Protein AF-A0A067CM21-F1 (afdb_monomer_lite)

Structure (mmCIF, N/CA/C/O backbone):
data_AF-A0A067CM21-F1
#
_entry.id   AF-A0A067CM21-F1
#
loop_
_atom_site.group_PDB
_atom_site.id
_atom_site.type_symbol
_atom_site.label_atom_id
_atom_site.label_alt_id
_atom_site.label_comp_id
_atom_site.label_asym_id
_atom_site.label_entity_id
_atom_site.label_seq_id
_atom_site.pdbx_PDB_ins_code
_atom_site.Cartn_x
_atom_site.Cartn_y
_atom_site.Cartn_z
_atom_site.occupancy
_atom_site.B_iso_or_equiv
_atom_site.auth_seq_id
_atom_site.auth_comp_id
_atom_site.auth_asym_id
_atom_site.auth_atom_id
_atom_site.pdbx_PDB_model_num
ATOM 1 N N . MET A 1 1 ? -45.320 8.974 12.489 1.00 58.66 1 MET A N 1
ATOM 2 C CA . MET A 1 1 ? -44.395 8.080 11.756 1.00 58.66 1 MET A CA 1
ATOM 3 C C . MET A 1 1 ? -43.123 7.978 12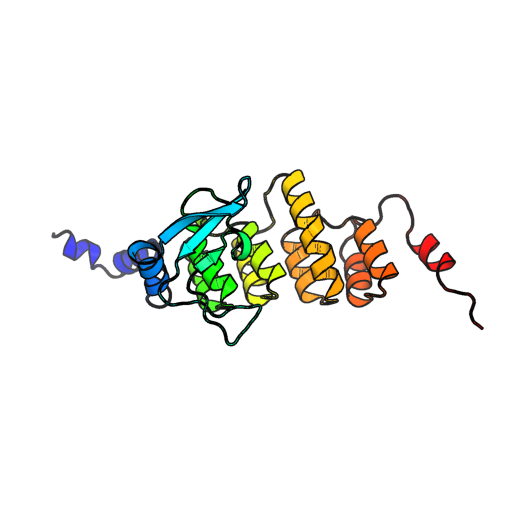.586 1.00 58.66 1 MET A C 1
ATOM 5 O O . MET A 1 1 ? -42.604 9.024 12.949 1.00 58.66 1 MET A O 1
ATOM 9 N N . SER A 1 2 ? -42.698 6.784 13.011 1.00 86.31 2 SER A N 1
ATOM 10 C CA . SER A 1 2 ? -41.538 6.657 13.909 1.00 86.31 2 SER A CA 1
ATOM 11 C C . SER A 1 2 ? -40.223 6.730 13.127 1.00 86.31 2 SER A C 1
ATOM 13 O O . SER A 1 2 ? -40.169 6.331 11.964 1.00 86.31 2 SER A O 1
ATOM 15 N N . ILE A 1 3 ? -39.157 7.207 13.775 1.00 74.25 3 ILE A N 1
ATOM 16 C CA . ILE A 1 3 ? -37.794 7.221 13.213 1.00 74.25 3 ILE A CA 1
ATOM 17 C C . ILE A 1 3 ? -37.385 5.811 12.765 1.00 74.25 3 ILE A C 1
ATOM 19 O O . ILE A 1 3 ? -36.831 5.645 11.682 1.00 74.25 3 ILE A O 1
ATOM 23 N N . ALA A 1 4 ? -37.750 4.788 13.545 1.00 78.56 4 ALA A N 1
ATOM 24 C CA . ALA A 1 4 ? -37.508 3.392 13.200 1.00 78.56 4 ALA A CA 1
ATOM 25 C C . ALA A 1 4 ? -38.141 3.001 11.853 1.00 78.56 4 ALA A C 1
ATOM 27 O O . ALA A 1 4 ? -37.460 2.399 11.036 1.00 78.56 4 ALA A O 1
ATOM 28 N N . ALA A 1 5 ? -39.388 3.413 11.582 1.00 83.25 5 ALA A N 1
ATOM 29 C CA . ALA A 1 5 ? -40.087 3.098 10.332 1.00 83.25 5 ALA A CA 1
ATOM 30 C C . ALA A 1 5 ? -39.467 3.776 9.093 1.00 83.25 5 ALA A C 1
ATOM 32 O O . ALA A 1 5 ? -39.539 3.233 7.991 1.00 83.25 5 ALA A O 1
ATOM 33 N N . VAL A 1 6 ? -38.861 4.958 9.268 1.00 77.44 6 VAL A N 1
ATOM 34 C CA . VAL A 1 6 ? -38.128 5.671 8.206 1.00 77.44 6 VAL A CA 1
ATOM 35 C C . VAL A 1 6 ? -36.790 4.990 7.932 1.00 77.44 6 VAL A C 1
ATOM 37 O O . VAL A 1 6 ? -36.458 4.731 6.779 1.00 77.44 6 VAL A O 1
ATOM 40 N N . LEU A 1 7 ? -36.042 4.657 8.987 1.00 77.38 7 LEU A N 1
ATOM 41 C CA . LEU A 1 7 ? -34.728 4.024 8.865 1.00 77.38 7 LEU A CA 1
ATOM 42 C C . LEU A 1 7 ? -34.802 2.584 8.356 1.00 77.38 7 LEU A C 1
ATOM 44 O O . LEU A 1 7 ? -33.844 2.126 7.751 1.00 77.38 7 LEU A O 1
ATOM 48 N N . SER A 1 8 ? -35.926 1.888 8.542 1.00 83.31 8 SER A N 1
ATOM 49 C CA . SER A 1 8 ? -36.145 0.537 8.013 1.00 83.31 8 SER A CA 1
ATOM 50 C C . SER A 1 8 ? -36.596 0.499 6.548 1.00 83.31 8 SER A C 1
ATOM 52 O O . SER A 1 8 ? -36.835 -0.585 6.018 1.00 83.31 8 SER A O 1
ATOM 54 N N . GLN A 1 9 ? -36.749 1.644 5.870 1.00 89.81 9 GLN A N 1
ATOM 55 C CA . GLN A 1 9 ? -37.098 1.626 4.450 1.00 89.81 9 GLN A CA 1
ATOM 56 C C . GLN A 1 9 ? -35.936 1.052 3.627 1.00 89.81 9 GLN A C 1
ATOM 58 O O . GLN A 1 9 ? -34.828 1.581 3.721 1.00 89.81 9 GLN A O 1
ATOM 63 N N . PRO A 1 10 ? -36.163 0.039 2.768 1.00 85.12 10 PRO A N 1
ATOM 64 C CA . PRO A 1 10 ? -35.090 -0.628 2.027 1.00 85.12 10 PRO A CA 1
ATOM 65 C C . PRO A 1 10 ? -34.132 0.313 1.270 1.00 85.12 10 PRO A C 1
ATOM 67 O O . PRO A 1 10 ? -32.928 0.084 1.337 1.00 85.12 10 PRO A O 1
ATOM 70 N N . PRO A 1 11 ? -34.588 1.405 0.617 1.00 83.19 11 PRO A N 1
ATOM 71 C CA . PRO A 1 11 ? -33.683 2.338 -0.063 1.00 83.19 11 PRO A CA 1
ATOM 72 C C . PRO A 1 11 ? -32.807 3.154 0.897 1.00 83.19 11 PRO A C 1
ATOM 74 O O . PRO A 1 11 ? -31.669 3.485 0.567 1.00 83.19 11 PRO A O 1
ATOM 77 N N . LEU A 1 12 ? -33.331 3.488 2.081 1.00 76.88 12 LEU A N 1
ATOM 78 C CA . LEU A 1 12 ? -32.594 4.214 3.115 1.00 76.88 12 LEU A CA 1
ATOM 79 C C . LEU A 1 12 ? -31.633 3.289 3.850 1.00 76.88 12 LEU A C 1
ATOM 81 O O . LEU A 1 12 ? -30.489 3.680 4.035 1.00 76.88 12 LEU A O 1
ATOM 85 N N . VAL A 1 13 ? -32.045 2.060 4.174 1.00 74.12 13 VAL A N 1
ATOM 86 C CA . VAL A 1 13 ? -31.139 1.017 4.673 1.00 74.12 13 VAL A CA 1
ATOM 87 C C . VAL A 1 13 ? -30.012 0.812 3.670 1.00 74.12 13 VAL A C 1
ATOM 89 O O . VAL A 1 13 ? -28.860 0.939 4.051 1.00 74.12 13 VAL A O 1
ATOM 92 N N . ALA A 1 14 ? -30.314 0.614 2.382 1.00 70.75 14 ALA A N 1
ATOM 93 C CA . ALA A 1 14 ? -29.297 0.464 1.346 1.00 70.75 14 ALA A CA 1
ATOM 94 C C . ALA A 1 14 ? -28.331 1.661 1.327 1.00 70.75 14 ALA A C 1
ATOM 96 O O . ALA A 1 14 ? -27.126 1.462 1.428 1.00 70.75 14 ALA A O 1
ATOM 97 N N . ARG A 1 15 ? -28.840 2.902 1.320 1.00 68.25 15 ARG A N 1
ATOM 98 C CA . ARG A 1 15 ? -27.994 4.108 1.355 1.00 68.25 15 ARG A CA 1
ATOM 99 C C . ARG A 1 15 ? -27.148 4.227 2.620 1.00 68.25 15 ARG A C 1
ATOM 101 O O . ARG A 1 15 ? -25.958 4.489 2.512 1.00 68.25 15 ARG A O 1
ATOM 108 N N . ILE A 1 16 ? -27.735 4.027 3.796 1.00 67.00 16 ILE A N 1
ATOM 109 C CA . ILE A 1 16 ? -27.039 4.091 5.088 1.00 67.00 16 ILE A CA 1
ATOM 110 C C . ILE A 1 16 ? -25.973 3.000 5.150 1.00 67.00 16 ILE A C 1
ATOM 112 O O . ILE A 1 16 ? -24.840 3.270 5.534 1.00 67.00 16 ILE A O 1
ATOM 116 N N . THR A 1 17 ? -26.307 1.795 4.686 1.00 59.72 17 THR A N 1
ATOM 117 C CA . THR A 1 17 ? -25.366 0.676 4.649 1.00 59.72 17 THR A CA 1
ATOM 118 C C . THR A 1 17 ? -24.235 0.876 3.646 1.00 59.72 17 THR A C 1
ATOM 120 O O . THR A 1 17 ? -23.144 0.366 3.856 1.00 59.72 17 THR A O 1
ATOM 123 N N . THR A 1 18 ? -24.448 1.665 2.590 1.00 57.47 18 THR A N 1
ATOM 124 C CA . THR A 1 18 ? -23.374 2.069 1.672 1.00 57.47 18 THR A CA 1
ATOM 125 C C . THR A 1 18 ? -22.541 3.254 2.165 1.00 57.47 18 THR A C 1
ATOM 127 O O . THR A 1 18 ? -21.468 3.472 1.619 1.00 57.47 18 THR A O 1
ATOM 130 N N . PHE A 1 19 ? -23.016 4.024 3.153 1.00 57.91 19 PHE A N 1
ATOM 131 C CA . PHE A 1 19 ? -22.385 5.281 3.591 1.00 57.91 19 PHE A CA 1
ATOM 132 C C . PHE A 1 19 ? -21.723 5.233 4.970 1.00 57.91 19 PHE A C 1
ATOM 134 O O . PHE A 1 19 ? -21.081 6.208 5.351 1.00 57.91 19 PHE A O 1
ATOM 141 N N . GLN A 1 20 ? -21.894 4.160 5.741 1.00 61.03 20 GLN A N 1
ATOM 142 C CA . GLN A 1 20 ? -21.260 4.039 7.053 1.00 61.03 20 GLN A CA 1
ATOM 143 C C . GLN A 1 20 ? -19.995 3.175 6.971 1.00 61.03 20 GLN A C 1
ATOM 145 O O . GLN A 1 20 ? -19.964 2.134 6.308 1.00 61.03 20 GLN A O 1
ATOM 150 N N . ASP A 1 21 ? -18.952 3.613 7.673 1.00 54.22 21 ASP A N 1
ATOM 151 C CA . ASP A 1 21 ? -17.708 2.864 7.825 1.00 54.22 21 ASP A CA 1
ATOM 152 C C . ASP A 1 21 ? -17.994 1.480 8.437 1.00 54.22 21 ASP A C 1
ATOM 154 O O . ASP A 1 21 ? -18.695 1.358 9.444 1.00 54.22 21 ASP A O 1
ATOM 158 N N . GLY A 1 22 ? -17.467 0.416 7.823 1.00 54.75 22 GLY A N 1
ATOM 159 C CA . GLY A 1 22 ? -17.545 -0.938 8.380 1.00 54.75 22 GLY A CA 1
ATOM 160 C C . GLY A 1 22 ? -18.927 -1.605 8.360 1.00 54.75 22 GLY A C 1
ATOM 161 O O . GLY A 1 22 ? -19.148 -2.529 9.134 1.00 54.75 22 GLY A O 1
ATOM 162 N N . VAL A 1 23 ? -19.868 -1.192 7.505 1.00 60.44 23 VAL A N 1
ATOM 163 C CA . VAL A 1 23 ? -21.201 -1.837 7.467 1.00 60.44 23 VAL A CA 1
ATOM 164 C C . VAL A 1 23 ? -21.191 -3.225 6.848 1.00 60.44 23 VAL A C 1
ATOM 166 O O . VAL A 1 23 ? -22.030 -4.070 7.166 1.00 60.44 23 VAL A O 1
ATOM 169 N N . PHE A 1 24 ? -20.271 -3.485 5.933 1.00 72.06 24 PHE A N 1
ATOM 170 C CA . PHE A 1 24 ? -20.283 -4.769 5.270 1.00 72.06 24 PHE A CA 1
ATOM 171 C C . PHE A 1 24 ? -19.744 -5.836 6.206 1.00 72.06 24 PHE A C 1
ATOM 173 O O . PHE A 1 24 ? -18.654 -5.698 6.758 1.00 72.06 24 PHE A O 1
ATOM 180 N N . ALA A 1 25 ? -20.556 -6.873 6.407 1.00 76.06 25 ALA A N 1
ATOM 181 C CA . ALA A 1 25 ? -20.329 -7.895 7.421 1.00 76.06 25 ALA A CA 1
ATOM 182 C C . ALA A 1 25 ? -18.949 -8.567 7.302 1.00 76.06 25 ALA A C 1
ATOM 184 O O . ALA A 1 25 ? -18.393 -8.998 8.307 1.00 76.06 25 ALA A O 1
ATOM 185 N N . ASP A 1 26 ? -18.388 -8.613 6.090 1.00 81.69 26 ASP A N 1
ATOM 186 C CA . ASP A 1 26 ? -17.066 -9.157 5.780 1.00 81.69 26 ASP A CA 1
ATOM 187 C C . ASP A 1 26 ? -15.909 -8.314 6.339 1.00 81.69 26 ASP A C 1
ATOM 189 O O . ASP A 1 26 ? -14.898 -8.871 6.760 1.00 81.69 26 ASP A O 1
ATOM 193 N N . VAL A 1 27 ? -16.053 -6.986 6.406 1.00 90.62 27 VAL A N 1
ATOM 194 C CA . VAL A 1 27 ? -15.008 -6.078 6.921 1.00 90.62 27 VAL A CA 1
ATOM 195 C C . VAL A 1 27 ? -15.352 -5.461 8.276 1.00 90.62 27 VAL A C 1
ATOM 197 O O . VAL A 1 27 ? -14.461 -4.956 8.956 1.00 90.62 27 VAL A O 1
ATOM 200 N N . GLN A 1 28 ? -16.616 -5.527 8.705 1.00 89.81 28 GLN A N 1
ATOM 201 C CA . GLN A 1 28 ? -17.115 -4.955 9.959 1.00 89.81 28 GLN A CA 1
ATOM 202 C C . GLN A 1 28 ? -16.293 -5.391 11.175 1.00 89.81 28 GLN A C 1
ATOM 204 O O . GLN A 1 28 ? -15.962 -4.573 12.035 1.00 89.81 28 GLN A O 1
ATOM 209 N N . SER A 1 29 ? -15.931 -6.674 11.234 1.00 91.31 29 SER A N 1
ATOM 210 C CA . SER A 1 29 ? -15.133 -7.241 12.323 1.00 91.31 29 SER A CA 1
ATOM 211 C C . SER A 1 29 ? -13.791 -6.524 12.495 1.00 91.31 29 SER A C 1
ATOM 213 O O . SER A 1 29 ? -13.396 -6.263 13.627 1.00 91.31 29 SER A O 1
ATOM 215 N N . ARG A 1 30 ? -13.137 -6.118 11.397 1.00 93.69 30 ARG A N 1
ATOM 216 C CA . ARG A 1 30 ? -11.851 -5.400 11.410 1.00 93.69 30 ARG A CA 1
ATOM 217 C C . ARG A 1 30 ? -11.990 -3.983 11.973 1.00 93.69 30 ARG A C 1
ATOM 219 O O . ARG A 1 30 ? -11.126 -3.534 12.723 1.00 93.69 30 ARG A O 1
ATOM 226 N N . PHE A 1 31 ? -13.085 -3.288 11.659 1.00 93.69 31 PHE A N 1
ATOM 227 C CA . PHE A 1 31 ? -13.373 -1.967 12.234 1.00 93.69 31 PHE A CA 1
ATOM 228 C C . PHE A 1 31 ? -13.668 -2.066 13.731 1.00 93.69 31 PHE A C 1
ATOM 230 O O . PHE A 1 31 ? -13.102 -1.308 14.519 1.00 93.69 31 PHE A O 1
ATOM 237 N N . ILE A 1 32 ? -14.512 -3.021 14.135 1.00 92.94 32 ILE A N 1
ATOM 238 C CA . ILE A 1 32 ? -14.818 -3.267 15.550 1.00 92.94 32 ILE A CA 1
ATOM 239 C C . ILE A 1 32 ? -13.539 -3.606 16.312 1.00 92.94 32 ILE A C 1
ATOM 241 O O . ILE A 1 32 ? -13.264 -3.001 17.345 1.00 92.94 32 ILE A O 1
ATOM 245 N N . GLU A 1 33 ? -12.731 -4.529 15.792 1.00 94.56 33 GLU A N 1
ATOM 246 C CA . GLU A 1 33 ? -11.459 -4.906 16.400 1.00 94.56 33 GLU A CA 1
ATOM 247 C C . GLU A 1 33 ? -10.536 -3.699 16.541 1.00 94.56 33 GLU A C 1
ATOM 249 O O . GLU A 1 33 ? -9.980 -3.478 17.617 1.00 94.56 33 GLU A O 1
ATOM 254 N N . PHE A 1 34 ? -10.403 -2.877 15.496 1.00 95.56 34 PHE A N 1
ATOM 255 C CA . PHE A 1 34 ? -9.630 -1.654 15.606 1.00 95.56 34 PHE A CA 1
ATOM 256 C C . PHE A 1 34 ? -10.160 -0.806 16.758 1.00 95.56 34 PHE A C 1
ATOM 258 O O . PHE A 1 34 ? -9.430 -0.555 17.714 1.00 95.56 34 PHE A O 1
ATOM 265 N N . HIS A 1 35 ? -11.427 -0.394 16.723 1.00 94.69 35 HIS A N 1
ATOM 266 C CA . HIS A 1 35 ? -12.000 0.523 17.710 1.00 94.69 35 HIS A CA 1
ATOM 267 C C . HIS A 1 35 ? -11.970 -0.008 19.148 1.00 94.69 35 HIS A C 1
ATOM 269 O O . HIS A 1 35 ? -11.664 0.765 20.059 1.00 94.69 35 HIS A O 1
ATOM 275 N N . CYS A 1 36 ? -12.230 -1.297 19.353 1.00 96.44 36 CYS A N 1
ATOM 276 C CA . CYS A 1 36 ? -12.398 -1.893 20.676 1.00 96.44 36 CYS A CA 1
ATOM 277 C C . CYS A 1 36 ? -11.133 -2.551 21.239 1.00 96.44 36 CYS A C 1
ATOM 279 O O . CYS A 1 36 ? -10.997 -2.651 22.459 1.00 96.44 36 CYS A O 1
ATOM 281 N N . SER A 1 37 ? -10.228 -3.029 20.386 1.00 96.38 37 SER A N 1
ATOM 282 C CA . SER A 1 37 ? -9.168 -3.961 20.789 1.00 96.38 37 SER A CA 1
ATOM 283 C C . SER A 1 37 ? -7.769 -3.471 20.429 1.00 96.38 37 SER A C 1
ATOM 285 O O . SER A 1 37 ? -6.855 -3.647 21.234 1.00 96.38 37 SER A O 1
ATOM 287 N N . VAL A 1 38 ? -7.592 -2.817 19.278 1.00 97.44 38 VAL A N 1
ATOM 288 C CA . VAL A 1 38 ? -6.277 -2.304 18.870 1.00 97.44 38 VAL A CA 1
ATOM 289 C C . VAL A 1 38 ? -5.887 -1.098 19.719 1.00 97.44 38 VAL A C 1
ATOM 291 O O . VAL A 1 38 ? -6.595 -0.086 19.782 1.00 97.44 38 VAL A O 1
ATOM 294 N N . ARG A 1 39 ? -4.719 -1.192 20.355 1.00 98.00 39 ARG A N 1
ATOM 295 C CA . ARG A 1 39 ? -4.119 -0.103 21.136 1.00 98.00 39 ARG A CA 1
ATOM 296 C C . ARG A 1 39 ? -2.898 0.430 20.416 1.00 98.00 39 ARG A C 1
ATOM 298 O O . ARG A 1 39 ? -2.206 -0.317 19.740 1.00 98.00 39 ARG A O 1
ATOM 305 N N . PHE A 1 40 ? -2.636 1.717 20.583 1.00 98.25 40 PHE A N 1
ATOM 306 C CA . PHE A 1 40 ? -1.432 2.360 20.079 1.00 98.25 40 PHE A CA 1
ATOM 307 C C . PHE A 1 40 ? -0.623 2.885 21.257 1.00 98.25 40 PHE A C 1
ATOM 309 O O . PHE A 1 40 ? -1.182 3.522 22.154 1.00 98.25 40 PHE A O 1
ATOM 316 N N . ALA A 1 41 ? 0.680 2.639 21.239 1.00 97.62 41 ALA A N 1
ATOM 317 C CA . ALA A 1 41 ? 1.610 3.185 22.210 1.00 97.62 41 ALA A CA 1
ATOM 318 C C . ALA A 1 41 ? 2.918 3.581 21.526 1.00 97.62 41 ALA A C 1
ATOM 320 O O . ALA A 1 41 ? 3.424 2.858 20.670 1.00 97.62 41 ALA A O 1
ATOM 321 N N . MET A 1 42 ? 3.500 4.697 21.956 1.00 97.56 42 MET A N 1
ATOM 322 C CA . MET A 1 42 ? 4.893 5.004 21.641 1.00 97.56 42 MET A CA 1
ATOM 323 C C . MET A 1 42 ? 5.791 4.150 22.539 1.00 97.56 42 MET A C 1
ATOM 325 O O . MET A 1 42 ? 5.644 4.172 23.763 1.00 97.56 42 MET A O 1
ATOM 329 N N . ARG A 1 43 ? 6.708 3.387 21.943 1.00 96.31 43 ARG A N 1
ATOM 330 C CA . ARG A 1 43 ? 7.692 2.561 22.649 1.00 96.31 43 ARG A CA 1
ATOM 331 C C . ARG A 1 43 ? 9.099 3.060 22.347 1.00 96.31 43 ARG A C 1
ATOM 333 O O . ARG A 1 43 ? 9.443 3.299 21.191 1.00 96.31 43 ARG A O 1
ATOM 340 N N . TRP A 1 44 ? 9.903 3.201 23.394 1.00 94.19 44 TRP A N 1
ATOM 341 C CA . TRP A 1 44 ? 11.322 3.518 23.274 1.00 94.19 44 TRP A CA 1
ATOM 342 C C . TRP A 1 44 ? 12.074 2.282 22.780 1.00 94.19 44 TRP A C 1
ATOM 344 O O . TRP A 1 44 ? 11.956 1.214 23.381 1.00 94.19 44 TRP A O 1
ATOM 354 N N . VAL A 1 45 ? 12.817 2.428 21.684 1.00 91.88 45 VAL A N 1
ATOM 355 C CA . VAL A 1 45 ? 13.717 1.384 21.160 1.00 91.88 45 VAL A CA 1
ATOM 356 C C . VAL A 1 45 ? 15.146 1.655 21.628 1.00 91.88 45 VAL A C 1
ATOM 358 O O . VAL A 1 45 ? 15.861 0.734 22.011 1.00 91.88 45 VAL A O 1
ATOM 361 N N . ASP A 1 46 ? 15.527 2.931 21.670 1.00 92.12 46 ASP A N 1
ATOM 362 C CA . ASP A 1 46 ? 16.774 3.432 22.242 1.00 92.12 46 ASP A CA 1
ATOM 363 C C . ASP A 1 46 ? 16.521 4.801 22.917 1.00 92.12 46 ASP A C 1
ATOM 365 O O . ASP A 1 46 ? 15.425 5.345 22.775 1.00 92.12 46 ASP A O 1
ATOM 369 N N . PRO A 1 47 ? 17.478 5.378 23.672 1.00 93.12 47 PRO A N 1
ATOM 370 C CA . PRO A 1 47 ? 17.273 6.637 24.399 1.00 93.12 47 PRO A CA 1
ATOM 371 C C . PRO A 1 47 ? 16.880 7.853 23.542 1.00 93.12 47 PRO A C 1
ATOM 373 O O . PRO A 1 47 ? 16.390 8.842 24.085 1.00 93.12 47 PRO A O 1
ATOM 376 N N . CYS A 1 48 ? 17.101 7.803 22.230 1.00 92.44 48 CYS A N 1
ATOM 377 C CA . CYS A 1 48 ? 16.852 8.889 21.286 1.00 92.44 48 CYS A CA 1
ATOM 378 C C . CYS A 1 48 ? 15.775 8.538 20.244 1.00 92.44 48 CYS A C 1
ATOM 380 O O . CYS A 1 48 ? 15.418 9.396 19.435 1.00 92.44 48 CYS A O 1
ATOM 382 N N . TRP A 1 49 ? 15.249 7.309 20.257 1.00 91.44 49 TRP A N 1
ATOM 383 C CA . TRP A 1 49 ? 14.338 6.801 19.239 1.00 91.44 49 TRP A CA 1
ATOM 384 C C . TRP A 1 49 ? 13.081 6.171 19.842 1.00 91.44 49 TRP A C 1
ATOM 386 O O . TRP A 1 49 ? 13.114 5.147 20.537 1.00 91.44 49 TRP A O 1
ATOM 396 N N . CYS A 1 50 ? 11.942 6.778 19.511 1.00 93.31 50 CYS A N 1
ATOM 397 C CA . CYS A 1 50 ? 10.613 6.256 19.793 1.00 93.31 50 CYS A CA 1
ATOM 398 C C . CYS A 1 50 ? 9.955 5.746 18.512 1.00 93.31 50 CYS A C 1
ATOM 400 O O . CYS A 1 50 ? 9.983 6.403 17.475 1.00 93.31 50 CYS A O 1
ATOM 402 N N . LEU A 1 51 ? 9.267 4.619 18.632 1.00 95.25 51 LEU A N 1
ATOM 403 C CA . LEU A 1 51 ? 8.501 3.978 17.573 1.00 95.25 51 LEU A CA 1
ATOM 404 C C . LEU A 1 51 ? 7.038 3.864 18.018 1.00 95.25 51 LEU A C 1
ATOM 406 O O . LEU A 1 51 ? 6.759 3.412 19.128 1.00 95.25 51 LEU A O 1
ATOM 410 N N . GLY A 1 52 ? 6.099 4.232 17.148 1.00 97.12 52 GLY A N 1
ATOM 411 C CA . GLY A 1 52 ? 4.687 3.909 17.347 1.00 97.12 52 GLY A CA 1
ATOM 412 C C . GLY A 1 52 ? 4.448 2.414 17.142 1.00 97.12 52 GLY A C 1
ATOM 413 O O . GLY A 1 52 ? 4.862 1.863 16.127 1.00 97.12 52 GLY A O 1
ATOM 414 N N . VAL A 1 53 ? 3.794 1.747 18.090 1.00 97.88 53 VAL A N 1
ATOM 415 C CA . VAL A 1 53 ? 3.481 0.313 18.026 1.00 97.88 53 VAL A CA 1
ATOM 416 C C . VAL A 1 53 ? 1.991 0.099 18.242 1.00 97.88 53 VAL A C 1
ATOM 418 O O . VAL A 1 53 ? 1.399 0.669 19.162 1.00 97.88 53 VAL A O 1
ATOM 421 N N . TYR A 1 54 ? 1.403 -0.746 17.402 1.00 98.19 54 TYR A N 1
ATOM 422 C CA . TYR A 1 54 ? 0.023 -1.191 17.507 1.00 98.19 54 TYR A CA 1
ATOM 423 C C . TYR A 1 54 ? -0.031 -2.568 18.159 1.00 98.19 54 TYR A C 1
ATOM 425 O O . TYR A 1 54 ? 0.545 -3.516 17.634 1.00 98.19 54 TYR A O 1
ATOM 433 N N . ASP A 1 55 ? -0.738 -2.698 19.275 1.00 97.81 55 ASP A N 1
ATOM 434 C CA . ASP A 1 55 ? -1.059 -4.000 19.857 1.00 97.81 55 ASP A CA 1
ATOM 435 C C . ASP A 1 55 ? -2.258 -4.589 19.114 1.00 97.81 55 ASP A C 1
ATOM 437 O O . ASP A 1 55 ? -3.301 -3.937 19.010 1.00 97.81 55 ASP A O 1
ATOM 441 N N . VAL A 1 56 ? -2.108 -5.811 18.599 1.00 96.50 56 VAL A N 1
ATOM 442 C CA . VAL A 1 56 ? -3.095 -6.481 17.742 1.00 96.50 56 VAL A CA 1
ATOM 443 C C . VAL A 1 56 ? -3.553 -7.775 18.415 1.00 96.50 56 VAL A C 1
ATOM 445 O O . VAL A 1 56 ? -2.910 -8.814 18.255 1.00 96.50 56 VAL A O 1
ATOM 448 N N . PRO A 1 57 ? -4.653 -7.748 19.192 1.00 92.56 57 PRO A N 1
ATOM 449 C CA . PRO A 1 57 ? -5.023 -8.866 20.058 1.00 92.56 57 PRO A CA 1
ATOM 450 C C . PRO A 1 57 ? -5.424 -10.148 19.340 1.00 92.56 57 PRO A C 1
ATOM 452 O O . PRO A 1 57 ? -5.406 -11.193 19.977 1.00 92.56 57 PRO A O 1
ATOM 455 N N . ARG A 1 58 ? -5.791 -10.101 18.052 1.00 94.06 58 ARG A N 1
ATOM 456 C CA . ARG A 1 58 ? -6.030 -11.329 17.274 1.00 94.06 58 ARG A CA 1
ATOM 457 C C . ARG A 1 58 ? -4.741 -12.011 16.812 1.00 94.06 58 ARG A C 1
ATOM 459 O O . ARG A 1 58 ? -4.780 -13.180 16.442 1.00 94.06 58 ARG A O 1
ATOM 466 N N . GLY A 1 59 ? -3.625 -11.283 16.843 1.00 95.69 59 GLY A N 1
ATOM 467 C CA . GLY A 1 59 ? -2.361 -11.697 16.259 1.00 95.69 59 GLY A CA 1
ATOM 468 C C . GLY A 1 59 ? -2.367 -11.607 14.730 1.00 95.69 59 GLY A C 1
ATOM 469 O O . GLY A 1 59 ? -3.363 -11.892 14.070 1.00 95.69 59 GLY A O 1
ATOM 470 N N . VAL A 1 60 ? -1.239 -11.220 14.145 1.00 96.00 60 VAL A N 1
ATOM 471 C CA . VAL A 1 60 ? -1.053 -11.156 12.688 1.00 96.00 60 VAL A CA 1
ATOM 472 C C . VAL A 1 60 ? 0.116 -12.052 12.311 1.00 96.00 60 VAL A C 1
ATOM 474 O O . VAL A 1 60 ? 1.118 -12.086 13.019 1.00 96.00 60 VAL A O 1
ATOM 477 N N . ARG A 1 61 ? 0.015 -12.811 11.217 1.00 96.50 61 ARG A N 1
ATOM 478 C CA . ARG A 1 61 ? 1.139 -13.651 10.772 1.00 96.50 61 ARG A CA 1
ATOM 479 C C . ARG A 1 61 ? 2.297 -12.773 10.316 1.00 96.50 61 ARG A C 1
ATOM 481 O O . ARG A 1 61 ? 2.089 -11.872 9.508 1.00 96.50 61 ARG A O 1
ATOM 488 N N . SER A 1 62 ? 3.503 -13.054 10.795 1.00 95.75 62 SER A N 1
ATOM 489 C CA . SER A 1 62 ? 4.692 -12.327 10.351 1.00 95.75 62 SER A CA 1
ATOM 490 C C . SER A 1 62 ? 4.990 -12.621 8.882 1.00 95.75 62 SER A C 1
ATOM 492 O O . SER A 1 62 ? 5.043 -13.777 8.462 1.00 95.75 62 SER A O 1
ATOM 494 N N . ARG A 1 63 ? 5.244 -11.570 8.097 1.00 92.56 63 ARG A N 1
ATOM 495 C CA . ARG A 1 63 ? 5.719 -11.702 6.708 1.00 92.56 63 ARG A CA 1
ATOM 496 C C . ARG A 1 63 ? 7.160 -12.206 6.621 1.00 92.56 63 ARG A C 1
ATOM 498 O O . ARG A 1 63 ? 7.514 -12.861 5.647 1.00 92.56 63 ARG A O 1
ATOM 505 N N . LEU A 1 64 ? 7.982 -11.911 7.630 1.00 92.62 64 LEU A N 1
ATOM 506 C CA . LEU A 1 64 ? 9.390 -12.321 7.681 1.00 92.62 64 LEU A CA 1
ATOM 507 C C . LEU A 1 64 ? 9.560 -13.742 8.229 1.00 92.62 64 LEU A C 1
ATOM 509 O O . LEU A 1 64 ? 10.497 -14.441 7.853 1.00 92.62 64 LEU A O 1
ATOM 513 N N . ALA A 1 65 ? 8.646 -14.171 9.100 1.00 94.81 65 ALA A N 1
ATOM 514 C CA . ALA A 1 65 ? 8.642 -15.490 9.717 1.00 94.81 65 ALA A CA 1
ATOM 515 C C . ALA A 1 65 ? 7.214 -16.066 9.682 1.00 94.81 65 ALA A C 1
ATOM 517 O O . ALA A 1 65 ? 6.475 -15.919 10.650 1.00 94.81 65 ALA A O 1
ATOM 518 N N . PRO A 1 66 ? 6.792 -16.729 8.587 1.00 92.50 66 PRO A N 1
ATOM 519 C CA . PRO A 1 66 ? 5.389 -17.116 8.362 1.00 92.50 66 PRO A CA 1
ATOM 520 C C . PRO A 1 66 ? 4.747 -18.013 9.432 1.00 92.50 66 PRO A C 1
ATOM 522 O O . PRO A 1 66 ? 3.524 -18.161 9.462 1.00 92.50 66 PRO A O 1
ATOM 525 N N . HIS A 1 67 ? 5.561 -18.634 10.288 1.00 94.25 67 HIS A N 1
ATOM 526 C CA . HIS A 1 67 ? 5.114 -19.468 11.404 1.00 94.25 67 HIS A CA 1
ATOM 527 C C . HIS A 1 67 ? 4.884 -18.681 12.702 1.00 94.25 67 HIS A C 1
ATOM 529 O O . HIS A 1 67 ? 4.257 -19.209 13.621 1.00 94.25 67 HIS A O 1
ATOM 535 N N . ASP A 1 68 ? 5.334 -17.429 12.762 1.00 96.38 68 ASP A N 1
ATOM 536 C CA . ASP A 1 68 ? 5.222 -16.580 13.938 1.00 96.38 68 ASP A CA 1
ATOM 537 C C . ASP A 1 68 ? 3.947 -15.736 13.895 1.00 96.38 68 ASP A C 1
ATOM 539 O O . ASP A 1 68 ? 3.533 -15.205 12.857 1.00 96.38 68 ASP A O 1
ATOM 543 N N . VAL A 1 69 ? 3.342 -15.578 15.071 1.00 97.31 69 VAL A N 1
ATOM 544 C CA . VAL A 1 69 ? 2.200 -14.694 15.297 1.00 97.31 69 VAL A CA 1
ATOM 545 C C . VAL A 1 69 ? 2.685 -13.446 16.024 1.00 97.31 69 VAL A C 1
ATOM 547 O O . VAL A 1 69 ? 3.192 -13.513 17.143 1.00 97.31 69 VAL A O 1
ATOM 550 N N . LEU A 1 70 ? 2.514 -12.297 15.379 1.00 97.06 70 LEU A N 1
ATOM 551 C CA . LEU A 1 70 ? 2.832 -10.980 15.904 1.00 97.06 70 LEU A CA 1
ATOM 552 C C . LEU A 1 70 ? 1.637 -10.439 16.682 1.00 97.06 70 LEU A C 1
ATOM 554 O O . LEU A 1 70 ? 0.578 -10.180 16.115 1.00 97.06 70 LEU A O 1
ATOM 558 N N . TRP A 1 71 ? 1.824 -10.220 17.980 1.00 97.50 71 TRP A N 1
ATOM 559 C CA . TRP A 1 71 ? 0.836 -9.556 18.843 1.00 97.50 71 TRP A CA 1
ATOM 560 C C . TRP A 1 71 ? 1.007 -8.037 18.876 1.00 97.50 71 TRP A C 1
ATOM 562 O O . TRP A 1 71 ? 0.179 -7.323 19.439 1.00 97.50 71 TRP A O 1
ATOM 572 N N . SER A 1 72 ? 2.083 -7.540 18.269 1.00 97.19 72 SER A N 1
ATOM 573 C CA . SER A 1 72 ? 2.369 -6.121 18.128 1.00 97.19 72 SER A CA 1
ATOM 574 C C . SER A 1 72 ? 2.992 -5.838 16.768 1.00 97.19 72 SER A C 1
ATOM 576 O O . SER A 1 72 ? 3.916 -6.548 16.370 1.00 97.19 72 SER A O 1
ATOM 578 N N . LEU A 1 73 ? 2.525 -4.789 16.097 1.00 97.12 73 LEU A N 1
ATOM 579 C CA . LEU A 1 73 ? 3.038 -4.327 14.811 1.00 97.12 73 LEU A CA 1
ATOM 580 C C . LEU A 1 73 ? 3.642 -2.922 14.956 1.00 97.12 73 LEU A C 1
ATOM 582 O O . LEU A 1 73 ? 2.927 -1.986 15.331 1.00 97.12 73 LEU A O 1
ATOM 586 N N . PRO A 1 74 ? 4.942 -2.748 14.666 1.00 96.88 74 PRO A N 1
ATOM 587 C CA . PRO A 1 74 ? 5.539 -1.435 14.461 1.00 96.88 74 PRO A CA 1
ATOM 588 C C . PRO A 1 74 ? 4.766 -0.638 13.406 1.00 96.88 74 PRO A C 1
ATOM 590 O O . PRO A 1 74 ? 4.406 -1.168 12.358 1.00 96.88 74 PRO A O 1
ATOM 593 N N . GLY A 1 75 ? 4.547 0.655 13.647 1.00 96.75 75 GLY A N 1
ATOM 594 C CA . GLY A 1 75 ? 3.943 1.557 12.666 1.00 96.75 75 GLY A CA 1
ATOM 595 C C . GLY A 1 75 ? 4.730 1.589 11.354 1.00 96.75 75 GLY A C 1
ATOM 596 O O . GLY A 1 75 ? 4.126 1.641 10.289 1.00 96.75 75 GLY A O 1
ATOM 597 N N . SER A 1 76 ? 6.059 1.451 11.416 1.00 94.88 76 SER A N 1
ATOM 598 C CA . SER A 1 76 ? 6.928 1.320 10.240 1.00 94.88 76 SER A CA 1
ATOM 599 C C . SER A 1 76 ? 6.567 0.126 9.357 1.00 94.88 76 SER A C 1
ATOM 601 O O . SER A 1 76 ? 6.507 0.280 8.142 1.00 94.88 76 SER A O 1
ATOM 603 N N . ASP A 1 77 ? 6.258 -1.029 9.951 1.00 95.12 77 ASP A N 1
ATOM 604 C CA . ASP A 1 77 ? 5.961 -2.273 9.222 1.00 95.12 77 ASP A CA 1
ATOM 605 C C . ASP A 1 77 ? 4.634 -2.185 8.464 1.00 95.12 77 ASP A C 1
ATOM 607 O O . ASP A 1 77 ? 4.403 -2.911 7.498 1.00 95.12 77 ASP A O 1
ATOM 611 N N . VAL A 1 78 ? 3.762 -1.278 8.904 1.00 96.38 78 VAL A N 1
ATOM 612 C CA . VAL A 1 78 ? 2.490 -0.967 8.257 1.00 96.38 78 VAL A CA 1
ATOM 613 C C . VAL A 1 78 ? 2.487 0.415 7.608 1.00 96.38 78 VAL A C 1
ATOM 615 O O . VAL A 1 78 ? 1.421 0.904 7.275 1.00 96.38 78 VAL A O 1
ATOM 618 N N . HIS A 1 79 ? 3.638 1.064 7.403 1.00 95.25 79 HIS A N 1
ATOM 619 C CA . HIS A 1 79 ? 3.764 2.369 6.728 1.00 95.25 79 HIS A CA 1
ATOM 620 C C . HIS A 1 79 ? 2.932 3.505 7.361 1.00 95.25 79 HIS A C 1
ATOM 622 O O . HIS A 1 79 ? 2.433 4.403 6.679 1.00 95.25 79 HIS A O 1
ATOM 628 N N . LEU A 1 80 ? 2.788 3.481 8.685 1.00 95.69 80 LEU A N 1
ATOM 629 C CA . LEU A 1 80 ? 2.095 4.488 9.485 1.00 95.69 80 LEU A CA 1
ATOM 630 C C . LEU A 1 80 ? 3.073 5.129 10.473 1.00 95.69 80 LEU A C 1
ATOM 632 O O . LEU A 1 80 ? 3.319 4.615 11.561 1.00 95.69 80 LEU A O 1
ATOM 636 N N . PHE A 1 81 ? 3.603 6.292 10.092 1.00 92.56 81 PHE A N 1
ATOM 637 C CA . PHE A 1 81 ? 4.623 7.038 10.845 1.00 92.56 81 PHE A CA 1
ATOM 638 C C . PHE A 1 81 ? 4.043 8.093 11.807 1.00 92.56 81 PHE A C 1
ATOM 640 O O . PHE A 1 81 ? 4.735 9.025 12.211 1.00 92.56 81 PHE A O 1
ATOM 647 N N . SER A 1 82 ? 2.761 7.979 12.160 1.00 92.75 82 SER A N 1
ATOM 648 C CA . SER A 1 82 ? 2.102 8.903 13.088 1.00 92.75 82 SER A CA 1
ATOM 649 C C . SER A 1 82 ? 2.575 8.693 14.532 1.00 92.75 82 SER A C 1
ATOM 651 O O . SER A 1 82 ? 2.850 7.571 14.956 1.00 92.75 82 SER A O 1
ATOM 653 N N . ASN A 1 83 ? 2.612 9.775 15.313 1.00 94.00 83 ASN A N 1
ATOM 654 C CA . ASN A 1 83 ? 2.832 9.742 16.765 1.00 94.00 83 ASN A CA 1
ATOM 655 C C . ASN A 1 83 ? 1.542 9.464 17.560 1.00 94.00 83 ASN A C 1
ATOM 657 O O . ASN A 1 83 ? 1.542 9.500 18.791 1.00 94.00 83 ASN A O 1
ATOM 661 N N . ALA A 1 84 ? 0.441 9.217 16.855 1.00 97.06 84 ALA A N 1
ATOM 662 C CA . ALA A 1 84 ? -0.860 8.909 17.408 1.00 97.06 84 ALA A CA 1
ATOM 663 C C . ALA A 1 84 ? -1.475 7.716 16.677 1.00 97.06 84 ALA A C 1
ATOM 665 O O . ALA A 1 84 ? -1.051 7.317 15.591 1.00 97.06 84 ALA A O 1
ATOM 666 N N . ARG A 1 85 ? -2.530 7.173 17.279 1.00 97.06 85 ARG A N 1
ATOM 667 C CA . ARG A 1 85 ? -3.322 6.097 16.696 1.00 97.06 85 ARG A CA 1
ATOM 668 C C . ARG A 1 85 ? -3.924 6.544 15.360 1.00 97.06 85 ARG A C 1
ATOM 670 O O . ARG A 1 85 ? -4.773 7.432 15.339 1.00 97.06 85 ARG A O 1
ATOM 677 N N . ASP A 1 86 ? -3.517 5.904 14.270 1.00 97.69 86 ASP A N 1
ATOM 678 C CA . ASP A 1 86 ? -3.945 6.263 12.919 1.00 97.69 86 ASP A CA 1
ATOM 679 C C . ASP A 1 86 ? -5.128 5.388 12.458 1.00 97.69 86 ASP A C 1
ATOM 681 O O . ASP A 1 86 ? -5.018 4.157 12.490 1.00 97.69 86 ASP A O 1
ATOM 685 N N . PRO A 1 87 ? -6.267 5.966 12.027 1.00 96.75 87 PRO A N 1
ATOM 686 C CA . PRO A 1 87 ? -7.405 5.192 11.526 1.00 96.75 87 PRO A CA 1
ATOM 687 C C . PRO A 1 87 ? -7.082 4.381 10.262 1.00 96.75 87 PRO A C 1
ATOM 689 O O . PRO A 1 87 ? -7.709 3.347 10.025 1.00 96.75 87 PRO A O 1
ATOM 692 N N . ARG A 1 88 ? -6.064 4.775 9.481 1.00 97.56 88 ARG A N 1
ATOM 693 C CA . ARG A 1 88 ? -5.615 4.040 8.285 1.00 97.56 88 ARG A CA 1
ATOM 694 C C . ARG A 1 88 ? -5.058 2.655 8.608 1.00 97.56 88 ARG A C 1
ATOM 696 O O . ARG A 1 88 ? -4.974 1.816 7.713 1.00 97.56 88 ARG A O 1
ATOM 703 N N . PHE A 1 89 ? -4.753 2.375 9.878 1.00 97.56 89 PHE A N 1
ATOM 704 C CA . PHE A 1 89 ? -4.314 1.060 10.350 1.00 97.56 89 PHE A CA 1
ATOM 705 C C . PHE A 1 89 ? -5.196 -0.089 9.854 1.00 97.56 89 PHE A C 1
ATOM 707 O O . PHE A 1 89 ? -4.675 -1.133 9.476 1.00 97.56 89 PHE A O 1
ATOM 714 N N . ILE A 1 90 ? -6.515 0.114 9.782 1.00 97.00 90 ILE A N 1
ATOM 715 C CA . ILE A 1 90 ? -7.470 -0.910 9.332 1.00 97.00 90 ILE A CA 1
ATOM 716 C C . ILE A 1 90 ? -7.148 -1.378 7.905 1.00 97.00 90 ILE A C 1
ATOM 718 O O . ILE A 1 90 ? -7.063 -2.581 7.652 1.00 97.00 90 ILE A O 1
ATOM 722 N N . LEU A 1 91 ? -6.936 -0.433 6.981 1.00 97.69 91 LEU A N 1
ATOM 723 C CA . LEU A 1 91 ? -6.588 -0.732 5.592 1.00 97.69 91 LEU A CA 1
ATOM 724 C C . LEU A 1 91 ? -5.172 -1.308 5.494 1.00 97.69 91 LEU A C 1
ATOM 726 O O . LEU A 1 91 ? -4.964 -2.325 4.838 1.00 97.69 91 LEU A O 1
ATOM 730 N N . HIS A 1 92 ? -4.206 -0.692 6.175 1.00 98.31 92 HIS A N 1
ATOM 731 C CA . HIS A 1 92 ? -2.804 -1.097 6.094 1.00 98.31 92 HIS A CA 1
ATOM 732 C C . HIS A 1 92 ? -2.561 -2.508 6.647 1.00 98.31 92 HIS A C 1
ATOM 734 O O . HIS A 1 92 ? -1.761 -3.251 6.087 1.00 98.31 92 HIS A O 1
ATOM 740 N N . VAL A 1 93 ? -3.293 -2.939 7.680 1.00 97.81 93 VAL A N 1
ATOM 741 C CA . VAL A 1 93 ? -3.223 -4.329 8.153 1.00 97.81 93 VAL A CA 1
ATOM 742 C C . VAL A 1 93 ? -3.848 -5.309 7.162 1.00 97.81 93 VAL A C 1
ATOM 744 O O . VAL A 1 93 ? -3.304 -6.393 6.987 1.00 97.81 93 VAL A O 1
ATOM 747 N N . ALA A 1 94 ? -4.941 -4.957 6.478 1.00 97.62 94 ALA A N 1
ATOM 748 C CA . ALA A 1 94 ? -5.493 -5.823 5.430 1.00 97.62 94 ALA A CA 1
ATOM 749 C C . ALA A 1 94 ? -4.487 -6.022 4.277 1.00 97.62 94 ALA A C 1
ATOM 751 O O . ALA A 1 94 ? -4.307 -7.141 3.800 1.00 97.62 94 ALA A O 1
ATOM 752 N N . ILE A 1 95 ? -3.764 -4.957 3.902 1.00 98.44 95 ILE A N 1
ATOM 753 C CA . ILE A 1 95 ? -2.648 -5.018 2.943 1.00 98.44 95 ILE A CA 1
ATOM 754 C C . ILE A 1 95 ? -1.516 -5.893 3.496 1.00 98.44 95 ILE A C 1
ATOM 756 O O . ILE A 1 95 ? -1.049 -6.800 2.810 1.00 98.44 95 ILE A O 1
ATOM 760 N N . TYR A 1 96 ? -1.114 -5.675 4.753 1.00 98.12 96 TYR A N 1
ATOM 761 C CA . TYR A 1 96 ? -0.085 -6.479 5.417 1.00 98.12 96 TYR A CA 1
ATOM 762 C C . TYR A 1 96 ? -0.430 -7.968 5.416 1.00 98.12 96 TYR A C 1
ATOM 764 O O . TYR A 1 96 ? 0.441 -8.802 5.210 1.00 98.12 96 TYR A O 1
ATOM 772 N N . GLU A 1 97 ? -1.696 -8.326 5.599 1.00 96.81 97 GLU A N 1
ATOM 773 C CA . GLU A 1 97 ? -2.163 -9.715 5.599 1.00 96.81 97 GLU A CA 1
ATOM 774 C C . GLU A 1 97 ? -2.312 -10.322 4.201 1.00 96.81 97 GLU A C 1
ATOM 776 O O . GLU A 1 97 ? -2.427 -11.541 4.093 1.00 96.81 97 GLU A O 1
ATOM 781 N N . GLY A 1 98 ? -2.288 -9.502 3.144 1.00 97.56 98 GLY A N 1
ATOM 782 C CA . GLY A 1 98 ? -2.513 -9.958 1.768 1.00 97.56 98 GLY A CA 1
ATOM 783 C C . GLY A 1 98 ? -3.985 -10.263 1.483 1.00 97.56 98 GLY A C 1
ATOM 784 O O . GLY A 1 98 ? -4.307 -10.986 0.543 1.00 97.56 98 GLY A O 1
ATOM 785 N N . ASP A 1 99 ? -4.896 -9.728 2.298 1.00 97.44 99 ASP A N 1
ATOM 786 C CA . ASP A 1 99 ? -6.337 -9.907 2.136 1.00 97.44 99 ASP A CA 1
ATOM 787 C C . ASP A 1 99 ? -6.858 -8.908 1.095 1.00 97.44 99 ASP A C 1
ATOM 789 O O . ASP A 1 99 ? -7.306 -7.801 1.413 1.00 97.44 99 ASP A O 1
ATOM 793 N N . ALA A 1 100 ? -6.724 -9.284 -0.179 1.00 97.31 100 ALA A N 1
ATOM 794 C CA . ALA A 1 100 ? -7.054 -8.419 -1.307 1.00 97.31 100 ALA A CA 1
ATOM 795 C C . ALA A 1 100 ? -8.532 -8.024 -1.353 1.00 97.31 100 ALA A C 1
ATOM 797 O O . ALA A 1 100 ? -8.850 -6.875 -1.690 1.00 97.31 100 ALA A O 1
ATOM 798 N N . ASP A 1 101 ? -9.415 -8.950 -0.978 1.00 95.69 101 ASP A N 1
ATOM 799 C CA . ASP A 1 101 ? -10.846 -8.698 -0.900 1.00 95.69 101 ASP A CA 1
ATOM 800 C C . ASP A 1 101 ? -11.114 -7.645 0.174 1.00 95.69 101 ASP A C 1
ATOM 802 O O . ASP A 1 101 ? -11.639 -6.578 -0.150 1.00 95.69 101 ASP A O 1
ATOM 806 N N . ALA A 1 102 ? -10.662 -7.858 1.416 1.00 95.56 102 ALA A N 1
ATOM 807 C CA . ALA A 1 102 ? -10.878 -6.889 2.487 1.00 95.56 102 ALA A CA 1
ATOM 808 C C . ALA A 1 102 ? -10.240 -5.527 2.181 1.00 95.56 102 ALA A C 1
ATOM 810 O O . ALA A 1 102 ? -10.901 -4.505 2.362 1.00 95.56 102 ALA A O 1
ATOM 811 N N . ALA A 1 103 ? -9.000 -5.480 1.685 1.00 97.44 103 ALA A N 1
ATOM 812 C CA . ALA A 1 103 ? -8.311 -4.225 1.380 1.00 97.44 103 ALA A CA 1
ATOM 813 C C . ALA A 1 103 ? -9.064 -3.401 0.323 1.00 97.44 103 ALA A C 1
ATOM 815 O O . ALA A 1 103 ? -9.350 -2.220 0.534 1.00 97.44 103 ALA A O 1
ATOM 816 N N . THR A 1 104 ? -9.467 -4.036 -0.782 1.00 95.88 104 THR A N 1
ATOM 817 C CA . THR A 1 104 ? -10.241 -3.380 -1.850 1.00 95.88 104 THR A CA 1
ATOM 818 C C . THR A 1 104 ? -11.580 -2.877 -1.324 1.00 95.88 104 THR A C 1
ATOM 820 O O . THR A 1 104 ? -12.038 -1.779 -1.651 1.00 95.88 104 THR A O 1
ATOM 823 N N . ARG A 1 105 ? -12.228 -3.688 -0.493 1.00 93.06 105 ARG A N 1
ATOM 824 C CA . ARG A 1 105 ? -13.552 -3.409 0.044 1.00 93.06 105 ARG A CA 1
ATOM 825 C C . ARG A 1 105 ? -13.509 -2.275 1.065 1.00 93.06 105 ARG A C 1
ATOM 827 O O . ARG A 1 105 ? -14.323 -1.361 0.957 1.00 93.06 105 ARG A O 1
ATOM 834 N N . ILE A 1 106 ? -12.528 -2.268 1.968 1.00 94.88 106 ILE A N 1
ATOM 835 C CA . ILE A 1 106 ? -12.253 -1.164 2.900 1.00 94.88 106 ILE A CA 1
ATOM 836 C C . ILE A 1 106 ? -11.985 0.126 2.118 1.00 94.88 106 ILE A C 1
ATOM 838 O O . ILE A 1 106 ? -12.637 1.131 2.386 1.00 94.88 106 ILE A O 1
ATOM 842 N N . ALA A 1 107 ? -11.102 0.097 1.114 1.00 95.50 107 ALA A N 1
ATOM 843 C CA . ALA A 1 107 ? -10.758 1.281 0.323 1.00 95.50 107 ALA A CA 1
ATOM 844 C C . ALA A 1 107 ? -11.969 1.878 -0.417 1.00 95.50 107 ALA A C 1
ATOM 846 O O . ALA A 1 107 ? -12.126 3.096 -0.464 1.00 95.50 107 ALA A O 1
ATOM 847 N N . ARG A 1 108 ? -12.863 1.035 -0.954 1.00 92.38 108 ARG A N 1
ATOM 848 C CA . ARG A 1 108 ? -14.105 1.493 -1.603 1.00 92.38 108 ARG A CA 1
ATOM 849 C C . ARG A 1 108 ? -15.091 2.131 -0.628 1.00 92.38 108 ARG A C 1
ATOM 851 O O . ARG A 1 108 ? -15.752 3.097 -0.990 1.00 92.38 108 ARG A O 1
ATOM 858 N N . CYS A 1 109 ? -15.231 1.566 0.571 1.00 89.06 109 CYS A N 1
ATOM 859 C CA . CYS A 1 109 ? -16.214 2.039 1.551 1.00 89.06 109 CYS A CA 1
ATOM 860 C C . CYS A 1 109 ? -15.723 3.272 2.308 1.00 89.06 109 CYS A C 1
ATOM 862 O O . CYS A 1 109 ? -16.519 4.140 2.646 1.00 89.06 109 CYS A O 1
ATOM 864 N N . CYS A 1 110 ? -14.414 3.359 2.536 1.00 92.19 110 CYS A N 1
ATOM 865 C CA . CYS A 1 110 ? -13.786 4.405 3.327 1.00 92.19 110 CYS A CA 1
ATOM 866 C C . CYS A 1 110 ? -12.638 5.052 2.527 1.00 92.19 110 CYS A C 1
ATOM 868 O O . CYS A 1 110 ? -11.474 4.871 2.891 1.00 92.19 110 CYS A O 1
ATOM 870 N N . PRO A 1 111 ? -12.921 5.823 1.453 1.00 93.25 111 PRO A N 1
ATOM 871 C CA . PRO A 1 111 ? -11.877 6.388 0.591 1.00 93.25 111 PRO A CA 1
ATOM 872 C C . PRO A 1 111 ? -10.874 7.278 1.333 1.00 93.25 111 PRO A C 1
ATOM 874 O O . PRO A 1 111 ? -9.728 7.383 0.927 1.00 93.25 111 PRO A O 1
ATOM 877 N N . HIS A 1 112 ? -11.277 7.879 2.455 1.00 93.94 112 HIS A N 1
ATOM 878 C CA . HIS A 1 112 ? -10.400 8.688 3.303 1.00 93.94 112 HIS A CA 1
ATOM 879 C C . HIS A 1 112 ? -9.290 7.879 4.008 1.00 93.94 112 HIS A C 1
ATOM 881 O O . HIS A 1 112 ? -8.335 8.469 4.507 1.00 93.94 112 HIS A O 1
ATOM 887 N N . LEU A 1 113 ? -9.409 6.544 4.081 1.00 95.81 113 LEU A N 1
ATOM 888 C CA . LEU A 1 113 ? -8.355 5.663 4.596 1.00 95.81 113 LEU A CA 1
ATOM 889 C C . LEU A 1 113 ? -7.304 5.328 3.530 1.00 95.81 113 LEU A C 1
ATOM 891 O O . LEU A 1 113 ? -6.201 4.896 3.868 1.00 95.81 113 LEU A O 1
ATOM 895 N N . LEU A 1 114 ? -7.650 5.503 2.252 1.00 96.50 114 LEU A N 1
ATOM 896 C CA . LEU A 1 114 ? -6.758 5.268 1.129 1.00 96.50 114 LEU A CA 1
ATOM 897 C C . LEU A 1 114 ? -5.723 6.389 1.069 1.00 96.50 114 LEU A C 1
ATOM 899 O O . LEU A 1 114 ? -6.064 7.567 1.094 1.00 96.50 114 LEU A O 1
ATOM 903 N N . SER A 1 115 ? -4.448 6.020 1.014 1.00 96.12 115 SER A N 1
ATOM 904 C CA . SER A 1 115 ? -3.357 6.986 0.939 1.00 96.12 115 SER A CA 1
ATOM 905 C C . SER A 1 115 ? -2.231 6.462 0.067 1.00 96.12 115 SER A C 1
ATOM 907 O O . SER A 1 115 ? -2.100 5.249 -0.121 1.00 96.12 115 SER A O 1
ATOM 909 N N . ASP A 1 116 ? -1.374 7.365 -0.402 1.00 95.69 116 ASP A N 1
ATOM 910 C CA . ASP A 1 116 ? -0.210 7.000 -1.203 1.00 95.69 116 ASP A CA 1
ATOM 911 C C . ASP A 1 116 ? 0.706 5.984 -0.478 1.00 95.69 116 ASP A C 1
ATOM 913 O O . ASP A 1 116 ? 1.273 5.079 -1.094 1.00 95.69 116 ASP A O 1
ATOM 917 N N . ALA A 1 117 ? 0.784 6.065 0.857 1.00 95.12 117 ALA A N 1
ATOM 918 C CA . ALA A 1 117 ? 1.515 5.112 1.694 1.00 95.12 117 ALA A CA 1
ATOM 919 C C . ALA A 1 117 ? 0.936 3.686 1.631 1.00 95.12 117 ALA A C 1
ATOM 921 O O . ALA A 1 117 ? 1.701 2.724 1.665 1.00 95.12 117 ALA A O 1
ATOM 922 N N . ALA A 1 118 ? -0.387 3.540 1.505 1.00 97.50 118 ALA A N 1
ATOM 923 C CA . ALA A 1 118 ? -1.049 2.241 1.376 1.00 97.50 118 ALA A CA 1
ATOM 924 C C . ALA A 1 118 ? -0.687 1.561 0.044 1.00 97.50 118 ALA A C 1
ATOM 926 O O . ALA A 1 118 ? -0.383 0.370 0.007 1.00 97.50 118 ALA A O 1
ATOM 927 N N . ILE A 1 119 ? -0.662 2.331 -1.049 1.00 97.69 119 ILE A N 1
ATOM 928 C CA . ILE A 1 119 ? -0.258 1.832 -2.372 1.00 97.69 119 ILE A CA 1
ATOM 929 C C . ILE A 1 119 ? 1.227 1.459 -2.373 1.00 97.69 119 ILE A C 1
ATOM 931 O O . ILE A 1 119 ? 1.584 0.371 -2.828 1.00 97.69 119 ILE A O 1
ATOM 935 N N . GLY A 1 120 ? 2.081 2.329 -1.821 1.00 95.75 120 GLY A N 1
ATOM 936 C CA . GLY A 1 120 ? 3.509 2.052 -1.657 1.00 95.75 120 GLY A CA 1
ATOM 937 C C . GLY A 1 120 ? 3.753 0.759 -0.877 1.00 95.75 120 GLY A C 1
ATOM 938 O O . GLY A 1 120 ? 4.478 -0.111 -1.349 1.00 95.75 120 GLY A O 1
ATOM 939 N N . MET A 1 121 ? 3.066 0.581 0.255 1.00 96.62 121 MET A N 1
ATOM 940 C CA . MET A 1 121 ? 3.137 -0.636 1.068 1.00 96.62 121 MET A CA 1
ATOM 941 C C . MET A 1 121 ? 2.723 -1.891 0.289 1.00 96.62 121 MET A C 1
ATOM 943 O O . MET A 1 121 ? 3.425 -2.897 0.337 1.00 96.62 121 MET A O 1
ATOM 947 N N . ALA A 1 122 ? 1.614 -1.845 -0.457 1.00 98.00 122 ALA A N 1
ATOM 948 C CA . ALA A 1 122 ? 1.164 -2.984 -1.261 1.00 98.00 122 ALA A CA 1
ATOM 949 C C . ALA A 1 122 ? 2.204 -3.380 -2.326 1.00 98.00 122 ALA A C 1
ATOM 951 O O . ALA A 1 122 ? 2.469 -4.563 -2.535 1.00 98.00 122 ALA A O 1
ATOM 952 N N . LEU A 1 123 ? 2.843 -2.395 -2.965 1.00 97.00 123 LEU A N 1
ATOM 953 C CA . LEU A 1 123 ? 3.923 -2.635 -3.923 1.00 97.00 123 LEU A CA 1
ATOM 954 C C . LEU A 1 123 ? 5.170 -3.228 -3.243 1.00 97.00 123 LEU A C 1
ATOM 956 O O . LEU A 1 123 ? 5.737 -4.203 -3.749 1.00 97.00 123 LEU A O 1
ATOM 960 N N . GLU A 1 124 ? 5.577 -2.703 -2.085 1.00 94.94 124 GLU A N 1
ATOM 961 C CA . GLU A 1 124 ? 6.727 -3.213 -1.323 1.00 94.94 124 GLU A CA 1
ATOM 962 C C . GLU A 1 124 ? 6.521 -4.652 -0.842 1.00 94.94 124 GLU A C 1
ATOM 964 O O . GLU A 1 124 ? 7.424 -5.478 -1.010 1.00 94.94 124 GLU A O 1
ATOM 969 N N . LEU A 1 125 ? 5.317 -4.980 -0.361 1.00 95.75 125 LEU A N 1
ATOM 970 C CA . LEU A 1 125 ? 4.930 -6.313 0.118 1.00 95.75 125 LEU A CA 1
ATOM 971 C C . LEU A 1 125 ? 4.619 -7.330 -0.986 1.00 95.75 125 LEU A C 1
ATOM 973 O O . LEU A 1 125 ? 4.271 -8.465 -0.677 1.00 95.75 125 LEU A O 1
ATOM 977 N N . ASP A 1 126 ? 4.788 -6.951 -2.253 1.00 95.94 126 ASP A N 1
ATOM 978 C CA . ASP A 1 126 ? 4.554 -7.826 -3.407 1.00 95.94 126 ASP A CA 1
ATOM 979 C C . ASP A 1 126 ? 3.076 -8.182 -3.648 1.00 95.94 126 ASP A C 1
ATOM 981 O O . ASP A 1 126 ? 2.764 -9.144 -4.338 1.00 95.94 126 ASP A O 1
ATOM 985 N N . GLU A 1 127 ? 2.149 -7.351 -3.178 1.00 97.50 127 GLU A N 1
ATOM 986 C CA . GLU A 1 127 ? 0.706 -7.557 -3.316 1.00 97.50 127 GLU A CA 1
ATOM 987 C C . GLU A 1 127 ? 0.145 -6.846 -4.562 1.00 97.50 127 GLU A C 1
ATOM 989 O O . GLU A 1 127 ? -0.627 -5.889 -4.460 1.00 97.50 127 GLU A O 1
ATOM 994 N N . ILE A 1 128 ? 0.532 -7.296 -5.768 1.00 97.69 128 ILE A N 1
ATOM 995 C CA . ILE A 1 128 ? 0.172 -6.641 -7.049 1.00 97.69 128 ILE A CA 1
ATOM 996 C C . ILE A 1 128 ? -1.334 -6.430 -7.220 1.00 97.69 128 ILE A C 1
ATOM 998 O O . ILE A 1 128 ? -1.757 -5.360 -7.650 1.00 97.69 128 ILE A O 1
ATOM 1002 N N . ASN A 1 129 ? -2.152 -7.425 -6.866 1.00 98.25 129 ASN A N 1
ATOM 1003 C CA . ASN A 1 129 ? -3.604 -7.360 -7.043 1.00 98.25 129 ASN A CA 1
ATOM 1004 C C . ASN A 1 129 ? -4.220 -6.271 -6.159 1.00 98.25 129 ASN A C 1
ATOM 1006 O O . ASN A 1 129 ? -5.132 -5.554 -6.580 1.00 98.25 129 ASN A O 1
ATOM 1010 N N . ILE A 1 130 ? -3.679 -6.124 -4.947 1.00 98.50 130 ILE A N 1
ATOM 1011 C CA . ILE A 1 130 ? -4.067 -5.072 -4.014 1.00 98.50 130 ILE A CA 1
ATOM 1012 C C . ILE A 1 130 ? -3.603 -3.730 -4.567 1.00 98.50 130 ILE A C 1
ATOM 1014 O O . ILE A 1 130 ? -4.430 -2.850 -4.778 1.00 98.50 130 ILE A O 1
ATOM 1018 N N . ALA A 1 131 ? -2.316 -3.592 -4.893 1.00 98.31 131 ALA A N 1
ATOM 1019 C CA . ALA A 1 131 ? -1.750 -2.359 -5.432 1.00 98.31 131 ALA A CA 1
ATOM 1020 C C . ALA A 1 131 ? -2.509 -1.859 -6.674 1.00 98.31 131 ALA A C 1
ATOM 1022 O O . ALA A 1 131 ? -2.911 -0.699 -6.711 1.00 98.31 131 ALA A O 1
ATOM 1023 N N . ALA A 1 132 ? -2.782 -2.728 -7.652 1.00 98.38 132 ALA A N 1
ATOM 1024 C CA . ALA A 1 132 ? -3.542 -2.383 -8.853 1.00 98.38 132 ALA A CA 1
ATOM 1025 C C . ALA A 1 132 ? -4.958 -1.885 -8.518 1.00 98.38 132 ALA A C 1
ATOM 1027 O O . ALA A 1 132 ? -5.404 -0.867 -9.050 1.00 98.38 132 ALA A O 1
ATOM 1028 N N . SER A 1 133 ? -5.649 -2.567 -7.598 1.00 98.25 133 SER A N 1
ATOM 1029 C CA . SER A 1 133 ? -6.993 -2.179 -7.154 1.00 98.25 133 SER A CA 1
ATOM 1030 C C . SER A 1 133 ? -6.989 -0.834 -6.427 1.00 98.25 133 SER A C 1
ATOM 1032 O O . SER A 1 133 ? -7.855 0.004 -6.676 1.00 98.25 133 SER A O 1
ATOM 1034 N N . LEU A 1 134 ? -6.002 -0.601 -5.558 1.00 98.25 134 LEU A N 1
ATOM 1035 C CA . LEU A 1 134 ? -5.850 0.655 -4.828 1.00 98.25 134 LEU A CA 1
ATOM 1036 C C . LEU A 1 134 ? -5.501 1.816 -5.768 1.00 98.25 134 LEU A C 1
ATOM 1038 O O . LEU A 1 134 ? -6.120 2.868 -5.658 1.00 98.25 134 LEU A O 1
ATOM 1042 N N . VAL A 1 135 ? -4.592 1.624 -6.732 1.00 98.00 135 VAL A N 1
ATOM 1043 C CA . VAL A 1 135 ? -4.253 2.637 -7.752 1.00 98.00 135 VAL A CA 1
ATOM 1044 C C . VAL A 1 135 ? -5.463 2.981 -8.614 1.00 98.00 135 VAL A C 1
ATOM 1046 O O . VAL A 1 135 ? -5.689 4.150 -8.906 1.00 98.00 135 VAL A O 1
ATOM 1049 N N . HIS A 1 136 ? -6.282 1.994 -8.983 1.00 97.69 136 HIS A N 1
ATOM 1050 C CA . HIS A 1 136 ? -7.506 2.249 -9.741 1.00 97.69 136 HIS A CA 1
ATOM 1051 C C . HIS A 1 136 ? -8.512 3.124 -8.972 1.00 97.69 136 HIS A C 1
ATOM 1053 O O . HIS A 1 136 ? -9.193 3.948 -9.578 1.00 97.69 136 HIS A O 1
ATOM 1059 N N . LEU A 1 137 ? -8.608 2.956 -7.648 1.00 96.56 137 LEU A N 1
ATOM 1060 C CA . LEU A 1 137 ? -9.512 3.733 -6.791 1.00 96.56 137 LEU A CA 1
ATOM 1061 C C . LEU A 1 137 ? -8.949 5.110 -6.416 1.00 96.56 137 LEU A C 1
ATOM 1063 O O . LEU A 1 137 ? -9.707 6.073 -6.341 1.00 96.56 137 LEU A O 1
ATOM 1067 N N . HIS A 1 138 ? -7.645 5.191 -6.154 1.00 96.81 138 HIS A N 1
ATOM 1068 C CA . HIS A 1 138 ? -6.961 6.405 -5.709 1.00 96.81 138 HIS A CA 1
ATOM 1069 C C . HIS A 1 138 ? -6.638 7.352 -6.869 1.00 96.81 138 HIS A C 1
ATOM 1071 O O . HIS A 1 138 ? -6.738 8.568 -6.735 1.00 96.81 138 HIS A O 1
ATOM 1077 N N . GLY A 1 139 ? -6.252 6.787 -8.012 1.00 96.25 139 GLY A N 1
ATOM 1078 C CA . GLY A 1 139 ? -5.608 7.513 -9.095 1.00 96.25 139 GLY A CA 1
ATOM 1079 C C . GLY A 1 139 ? -4.101 7.710 -8.870 1.00 96.25 139 GLY A C 1
ATOM 1080 O O . GLY A 1 139 ? -3.512 7.117 -7.957 1.00 96.25 139 GLY A O 1
ATOM 1081 N N . PRO A 1 140 ? -3.459 8.52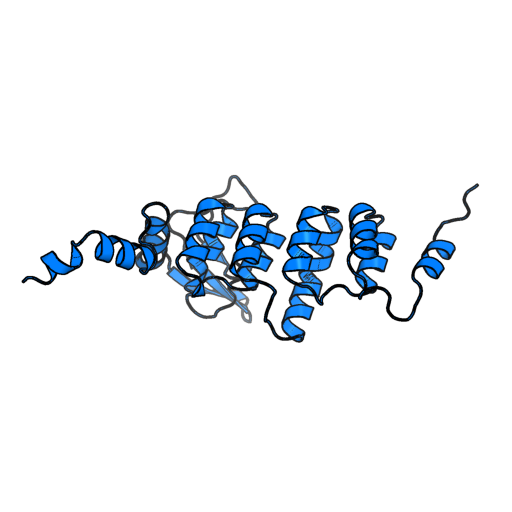3 -9.729 1.00 95.06 140 PRO A N 1
ATOM 1082 C CA . PRO A 1 140 ? -2.045 8.854 -9.609 1.00 95.06 140 PRO A CA 1
ATOM 1083 C C . PRO A 1 140 ? -1.734 9.516 -8.267 1.00 95.06 140 PRO A C 1
ATOM 1085 O O . PRO A 1 140 ? -2.571 10.220 -7.702 1.00 95.06 140 PRO A O 1
ATOM 1088 N N . CYS A 1 141 ? -0.512 9.322 -7.786 1.00 92.31 141 CYS A N 1
ATOM 1089 C CA . CYS A 1 141 ? -0.008 9.989 -6.598 1.00 92.31 141 CYS A CA 1
ATOM 1090 C C . CYS A 1 141 ? -0.145 11.512 -6.730 1.00 92.31 141 CYS A C 1
ATOM 1092 O O . CYS A 1 141 ? 0.322 12.104 -7.706 1.00 92.31 141 CYS A O 1
ATOM 1094 N N . SER A 1 142 ? -0.742 12.140 -5.717 1.00 87.00 142 SER A N 1
ATOM 1095 C CA . SER A 1 142 ? -0.912 13.595 -5.631 1.00 87.00 142 SER A CA 1
ATOM 1096 C C . SER A 1 142 ? 0.090 14.275 -4.696 1.00 87.00 142 SER A C 1
ATOM 1098 O O . SER A 1 142 ? -0.015 15.479 -4.481 1.00 87.00 142 SER A O 1
ATOM 1100 N N . GLY A 1 143 ? 1.012 13.516 -4.095 1.00 80.56 143 GLY A N 1
ATOM 1101 C CA . GLY A 1 143 ? 2.026 14.051 -3.192 1.00 80.56 143 GLY A CA 1
ATOM 1102 C C . GLY A 1 143 ? 2.923 15.108 -3.840 1.00 80.56 143 GLY A C 1
ATOM 1103 O O . GLY A 1 143 ? 3.127 15.128 -5.055 1.00 80.56 143 GLY A O 1
ATOM 1104 N N . ASP A 1 144 ? 3.495 15.976 -3.008 1.00 81.38 144 ASP A N 1
ATOM 1105 C CA . ASP A 1 144 ? 4.460 16.973 -3.464 1.00 81.38 144 ASP A CA 1
ATOM 1106 C C . ASP A 1 144 ? 5.694 16.306 -4.094 1.00 81.38 144 ASP A C 1
ATOM 1108 O O . ASP A 1 144 ? 6.038 15.157 -3.796 1.00 81.38 144 ASP A O 1
ATOM 1112 N N . SER A 1 145 ? 6.396 17.052 -4.954 1.00 77.00 145 SER A N 1
ATOM 1113 C CA . SER A 1 145 ? 7.568 16.556 -5.695 1.00 77.00 145 SER A CA 1
ATOM 1114 C C . SER A 1 145 ? 8.618 15.870 -4.810 1.00 77.00 145 SER A C 1
ATOM 1116 O O . SER A 1 145 ? 9.134 14.822 -5.185 1.00 77.00 145 SER A O 1
ATOM 1118 N N . GLU A 1 146 ? 8.879 16.391 -3.608 1.00 84.00 146 GLU A N 1
ATOM 1119 C CA . GLU A 1 146 ? 9.830 15.803 -2.657 1.00 84.00 146 GLU A CA 1
ATOM 1120 C C . GLU A 1 146 ? 9.374 14.428 -2.147 1.00 84.00 146 GLU A C 1
ATOM 1122 O O . GLU A 1 146 ? 10.173 13.493 -2.044 1.00 84.00 146 GLU A O 1
ATOM 1127 N N . TRP A 1 147 ? 8.077 14.276 -1.873 1.00 80.00 147 TRP A N 1
ATOM 1128 C CA . TRP A 1 147 ? 7.506 13.013 -1.420 1.00 80.00 147 TRP A CA 1
ATOM 1129 C C . TRP A 1 147 ? 7.543 11.964 -2.536 1.00 80.00 147 TRP A C 1
ATOM 1131 O O . TRP A 1 147 ? 8.006 10.843 -2.312 1.00 80.00 147 TRP A O 1
ATOM 1141 N N . ILE A 1 148 ? 7.151 12.356 -3.755 1.00 81.75 148 ILE A N 1
ATOM 1142 C CA . ILE A 1 148 ? 7.242 11.519 -4.960 1.00 81.75 148 ILE A CA 1
ATOM 1143 C C . ILE A 1 148 ? 8.687 11.092 -5.212 1.00 81.75 148 ILE A C 1
ATOM 1145 O O . ILE A 1 148 ? 8.944 9.934 -5.541 1.00 81.75 148 ILE A O 1
ATOM 1149 N N . GLU A 1 149 ? 9.648 11.998 -5.040 1.00 82.81 149 GLU A N 1
ATOM 1150 C CA . GLU A 1 149 ? 11.059 11.668 -5.180 1.00 82.81 149 GLU A CA 1
ATOM 1151 C C . GLU A 1 149 ? 11.534 10.684 -4.115 1.00 82.81 149 GLU A C 1
ATOM 1153 O O . GLU A 1 149 ? 12.253 9.743 -4.448 1.00 82.81 149 GLU A O 1
ATOM 1158 N N . SER A 1 150 ? 11.163 10.885 -2.850 1.00 87.31 150 SER A N 1
ATOM 1159 C CA . SER A 1 150 ? 11.553 10.001 -1.749 1.00 87.31 150 SER A CA 1
ATOM 1160 C C . SER A 1 150 ? 10.992 8.591 -1.945 1.00 87.31 150 SER A C 1
ATOM 1162 O O . SER A 1 150 ? 11.757 7.623 -1.985 1.00 87.31 150 SER A O 1
ATOM 1164 N N . LEU A 1 151 ? 9.681 8.482 -2.192 1.00 83.81 151 LEU A N 1
ATOM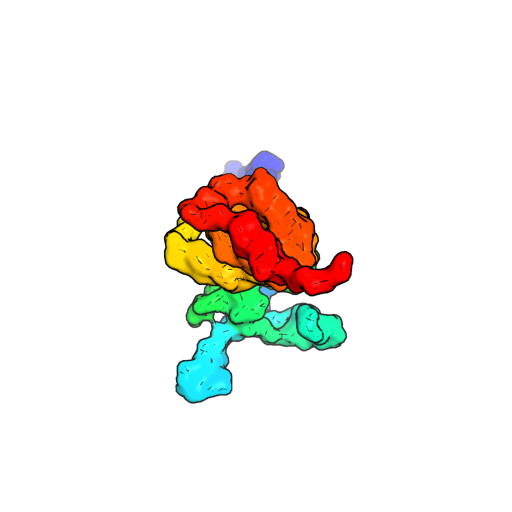 1165 C CA . LEU A 1 151 ? 9.032 7.206 -2.481 1.00 83.81 151 LEU A CA 1
ATOM 1166 C C . LEU A 1 151 ? 9.596 6.581 -3.763 1.00 83.81 151 LEU A C 1
ATOM 1168 O O . LEU A 1 151 ? 9.917 5.397 -3.801 1.00 83.81 151 LEU A O 1
ATOM 1172 N N . GLY A 1 152 ? 9.774 7.372 -4.820 1.00 85.12 152 GLY A N 1
ATOM 1173 C CA . GLY A 1 152 ? 10.346 6.905 -6.078 1.00 85.12 152 GLY A CA 1
ATOM 1174 C C . GLY A 1 152 ? 11.768 6.364 -5.905 1.00 85.12 152 GLY A C 1
ATOM 1175 O O . GLY A 1 152 ? 12.133 5.372 -6.533 1.00 85.12 152 GLY A O 1
ATOM 1176 N N . ARG A 1 153 ? 12.580 6.963 -5.024 1.00 88.00 153 ARG A N 1
ATOM 1177 C CA . ARG A 1 153 ? 13.942 6.494 -4.725 1.00 88.00 153 ARG A CA 1
ATOM 1178 C C . ARG A 1 153 ? 13.959 5.145 -4.007 1.00 88.00 153 ARG A C 1
ATOM 1180 O O . ARG A 1 153 ? 14.877 4.374 -4.281 1.00 88.00 153 ARG A O 1
ATOM 1187 N N . SER A 1 154 ? 13.003 4.852 -3.123 1.00 89.56 154 SER A N 1
ATOM 1188 C CA . SER A 1 154 ? 12.929 3.549 -2.443 1.00 89.56 154 SER A CA 1
ATOM 1189 C C . SER A 1 154 ? 12.265 2.484 -3.320 1.00 89.56 154 SER A C 1
ATOM 1191 O O . SER A 1 154 ? 12.806 1.389 -3.495 1.00 89.56 154 SER A O 1
ATOM 1193 N N . LEU A 1 155 ? 11.128 2.825 -3.927 1.00 92.38 155 LEU A N 1
ATOM 1194 C CA . LEU A 1 155 ? 10.218 1.875 -4.554 1.00 92.38 155 LEU A CA 1
ATOM 1195 C C . LEU A 1 155 ? 10.648 1.472 -5.966 1.00 92.38 155 LEU A C 1
ATOM 1197 O O . LEU A 1 155 ? 10.626 0.287 -6.305 1.00 92.38 155 LEU A O 1
ATOM 1201 N N . VAL A 1 156 ? 11.085 2.431 -6.793 1.00 93.75 156 VAL A N 1
ATOM 1202 C CA . VAL A 1 156 ? 11.425 2.168 -8.203 1.00 93.75 156 VAL A CA 1
ATOM 1203 C C . VAL A 1 156 ? 12.558 1.143 -8.337 1.00 93.75 156 VAL A C 1
ATOM 1205 O O . VAL A 1 156 ? 12.376 0.182 -9.085 1.00 93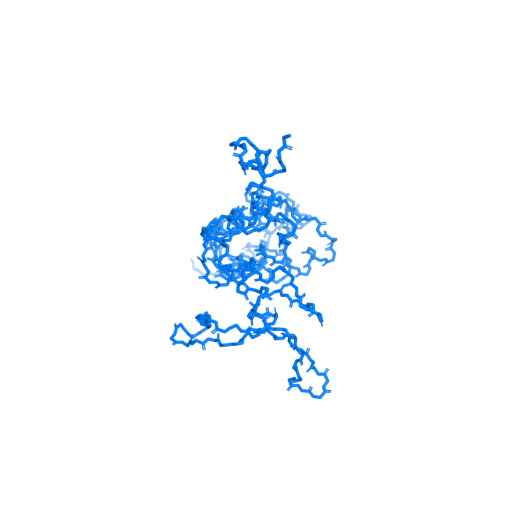.75 156 VAL A O 1
ATOM 1208 N N . PRO A 1 157 ? 13.694 1.239 -7.611 1.00 93.62 157 PRO A N 1
ATOM 1209 C CA . PRO A 1 157 ? 14.734 0.212 -7.681 1.00 93.62 157 PRO A CA 1
ATOM 1210 C C . PRO A 1 157 ? 14.240 -1.167 -7.251 1.00 93.62 157 PRO A C 1
ATOM 1212 O O . PRO A 1 157 ? 14.658 -2.168 -7.828 1.00 93.62 157 PRO A O 1
ATOM 1215 N N . HIS A 1 158 ? 13.383 -1.225 -6.229 1.00 93.56 158 HIS A N 1
ATOM 1216 C CA . HIS A 1 158 ? 12.850 -2.478 -5.703 1.00 93.56 158 HIS A CA 1
ATOM 1217 C C . HIS A 1 158 ? 11.986 -3.189 -6.741 1.00 93.56 158 HIS A C 1
ATOM 1219 O O . HIS A 1 158 ? 12.252 -4.342 -7.074 1.00 93.56 158 HIS A O 1
ATOM 1225 N N . ILE A 1 159 ? 11.033 -2.469 -7.335 1.00 96.12 159 ILE A N 1
ATOM 1226 C CA . ILE A 1 159 ? 10.168 -2.992 -8.395 1.00 96.12 159 ILE A CA 1
ATOM 1227 C C . ILE A 1 159 ? 10.965 -3.335 -9.654 1.00 96.12 159 ILE A C 1
ATOM 1229 O O . ILE A 1 159 ? 10.768 -4.400 -10.237 1.00 96.12 159 ILE A O 1
ATOM 1233 N N . ILE A 1 160 ? 11.919 -2.485 -10.046 1.00 95.19 160 ILE A N 1
ATOM 1234 C CA . ILE A 1 160 ? 12.789 -2.762 -11.187 1.00 95.19 160 ILE A CA 1
ATOM 1235 C C . ILE A 1 160 ? 13.527 -4.084 -10.994 1.00 95.19 160 ILE A C 1
ATOM 1237 O O . ILE A 1 160 ? 13.495 -4.900 -11.909 1.00 95.19 160 ILE A O 1
ATOM 1241 N N . ARG A 1 161 ? 14.152 -4.320 -9.830 1.00 94.44 161 ARG A N 1
ATOM 1242 C CA . ARG A 1 161 ? 14.905 -5.557 -9.544 1.00 94.44 161 ARG A CA 1
ATOM 1243 C C . ARG A 1 161 ? 14.065 -6.824 -9.677 1.00 94.44 161 ARG A C 1
ATOM 1245 O O . ARG A 1 161 ? 14.631 -7.868 -9.981 1.00 94.44 161 ARG A O 1
ATOM 1252 N N . ARG A 1 162 ? 12.744 -6.741 -9.494 1.00 92.62 162 ARG A N 1
ATOM 1253 C CA . ARG A 1 162 ? 11.839 -7.884 -9.691 1.00 92.62 162 ARG A CA 1
ATOM 1254 C C . ARG A 1 162 ? 11.718 -8.301 -11.155 1.00 92.62 162 ARG A C 1
ATOM 1256 O O . ARG A 1 162 ? 11.380 -9.447 -11.422 1.00 92.62 162 ARG A O 1
ATOM 1263 N N . GLY A 1 163 ? 11.961 -7.394 -12.104 1.00 92.88 163 GLY A N 1
ATOM 1264 C CA . GLY A 1 163 ? 11.858 -7.705 -13.533 1.00 92.88 163 GLY A CA 1
ATOM 1265 C C . GLY A 1 163 ? 10.432 -7.985 -14.018 1.00 92.88 163 GLY A C 1
ATOM 1266 O O . GLY A 1 163 ? 10.262 -8.565 -15.087 1.00 92.88 163 GLY A O 1
ATOM 1267 N N . SER A 1 164 ? 9.411 -7.613 -13.240 1.00 96.31 164 SER A N 1
ATOM 1268 C CA . SER A 1 164 ? 8.012 -7.947 -13.514 1.00 96.31 164 SER A CA 1
ATOM 1269 C C . SER A 1 164 ? 7.272 -6.764 -14.137 1.00 96.31 164 SER A C 1
ATOM 1271 O O . SER A 1 164 ? 7.062 -5.736 -13.490 1.00 96.31 164 SER A O 1
ATOM 1273 N N . VAL A 1 165 ? 6.864 -6.920 -15.401 1.00 96.62 165 VAL A N 1
ATOM 1274 C CA . VAL A 1 165 ? 6.154 -5.889 -16.178 1.00 96.62 165 VAL A CA 1
ATOM 1275 C C . VAL A 1 165 ? 4.852 -5.427 -15.506 1.00 96.62 165 VAL A C 1
ATOM 1277 O O . VAL A 1 165 ? 4.686 -4.215 -15.381 1.00 96.62 165 VAL A O 1
ATOM 1280 N N . PRO A 1 166 ? 3.986 -6.311 -14.965 1.00 97.75 166 PRO A N 1
ATOM 1281 C CA . PRO A 1 166 ? 2.781 -5.873 -14.256 1.00 97.75 166 PRO A CA 1
ATOM 1282 C C . PRO A 1 166 ? 3.051 -4.894 -13.104 1.00 97.75 166 PRO A C 1
ATOM 1284 O O . PRO A 1 166 ? 2.317 -3.925 -12.929 1.00 97.75 166 PRO A O 1
ATOM 1287 N N . TYR A 1 167 ? 4.134 -5.082 -12.337 1.00 97.25 167 TYR A N 1
ATOM 1288 C CA . TYR A 1 167 ? 4.477 -4.129 -11.272 1.00 97.25 167 TYR A CA 1
ATOM 1289 C C . TYR A 1 167 ? 4.925 -2.783 -11.838 1.00 97.25 167 TYR A C 1
ATOM 1291 O O . TYR A 1 167 ? 4.631 -1.754 -11.238 1.00 97.25 167 TYR A O 1
ATOM 1299 N N . LEU A 1 168 ? 5.616 -2.766 -12.982 1.00 96.69 168 LEU A N 1
ATOM 1300 C CA . LEU A 1 168 ? 6.007 -1.522 -13.647 1.00 96.69 168 LEU A CA 1
ATOM 1301 C C . LEU A 1 168 ? 4.795 -0.775 -14.213 1.00 96.69 168 LEU A C 1
ATOM 1303 O O . LEU A 1 168 ? 4.778 0.451 -14.172 1.00 96.69 168 LEU A O 1
ATOM 1307 N N . GLU A 1 169 ? 3.774 -1.485 -14.694 1.00 97.31 169 GLU A N 1
ATOM 1308 C CA . GLU A 1 169 ? 2.502 -0.895 -15.131 1.00 97.31 169 GLU A CA 1
ATOM 1309 C C . GLU A 1 169 ? 1.768 -0.224 -13.970 1.00 97.31 169 GLU A C 1
ATOM 1311 O O . GLU A 1 169 ? 1.432 0.960 -14.059 1.00 97.31 169 GLU A O 1
ATOM 1316 N N . VAL A 1 170 ? 1.601 -0.934 -12.850 1.00 97.69 170 VAL A N 1
ATOM 1317 C CA . VAL A 1 170 ? 0.965 -0.380 -11.643 1.00 97.69 170 VAL A CA 1
ATOM 1318 C C . VAL A 1 170 ? 1.780 0.788 -11.084 1.00 97.69 170 VAL A C 1
ATOM 1320 O O . VAL A 1 170 ? 1.224 1.847 -10.793 1.00 97.69 170 VAL A O 1
ATOM 1323 N N . LEU A 1 171 ? 3.105 0.638 -10.990 1.00 96.31 171 LEU A N 1
ATOM 1324 C CA . LEU A 1 171 ? 3.997 1.696 -10.520 1.00 96.31 171 LEU A CA 1
ATOM 1325 C C . LEU A 1 171 ? 3.945 2.924 -11.429 1.00 96.31 171 LEU A C 1
ATOM 1327 O O . LEU A 1 171 ? 4.000 4.042 -10.932 1.00 96.31 171 LEU A O 1
ATOM 1331 N N . ARG A 1 172 ? 3.822 2.743 -12.748 1.00 95.50 172 ARG A N 1
ATOM 1332 C CA . ARG A 1 172 ? 3.731 3.853 -13.702 1.00 95.50 172 ARG A CA 1
ATOM 1333 C C . ARG A 1 172 ? 2.410 4.590 -13.565 1.00 95.50 172 ARG A C 1
ATOM 1335 O O . ARG A 1 172 ? 2.407 5.816 -13.566 1.00 95.50 172 ARG A O 1
ATOM 1342 N N . ALA A 1 173 ? 1.309 3.852 -13.450 1.00 96.69 173 ALA A N 1
ATOM 1343 C CA . ALA A 1 173 ? -0.006 4.437 -13.224 1.00 96.69 173 ALA A CA 1
ATOM 1344 C C . ALA A 1 173 ? -0.038 5.252 -11.921 1.00 96.69 173 ALA A C 1
ATOM 1346 O O . ALA A 1 173 ? -0.661 6.311 -11.869 1.00 96.69 173 ALA A O 1
ATOM 1347 N N . PHE A 1 174 ? 0.677 4.787 -10.895 1.00 96.00 174 PHE A N 1
ATOM 1348 C CA . PHE A 1 174 ? 0.776 5.473 -9.614 1.00 96.00 174 PHE A CA 1
ATOM 1349 C C . PHE A 1 174 ? 1.749 6.663 -9.622 1.00 96.00 174 PHE A C 1
ATOM 1351 O O . PHE A 1 174 ? 1.412 7.733 -9.126 1.00 96.00 174 PHE A O 1
ATOM 1358 N N . LEU A 1 175 ? 2.940 6.503 -10.204 1.00 94.38 175 LEU A N 1
ATOM 1359 C CA . LEU A 1 175 ? 4.009 7.504 -10.265 1.00 94.38 175 LEU A CA 1
ATOM 1360 C C . LEU A 1 175 ? 4.356 7.840 -11.727 1.00 94.38 175 LEU A C 1
ATOM 1362 O O . LEU A 1 175 ? 5.412 7.432 -12.226 1.00 94.38 175 LEU A O 1
ATOM 1366 N N . PRO A 1 176 ? 3.506 8.598 -12.442 1.00 92.38 176 PRO A N 1
ATOM 1367 C CA . PRO A 1 176 ? 3.719 8.879 -13.862 1.00 92.38 176 PRO A CA 1
ATOM 1368 C C . PRO A 1 176 ? 4.980 9.713 -14.133 1.00 92.38 176 PRO A C 1
ATOM 1370 O O . PRO A 1 176 ? 5.552 9.616 -15.212 1.00 92.38 176 PRO A O 1
ATOM 1373 N N . THR A 1 177 ? 5.456 10.494 -13.160 1.00 89.12 177 THR A N 1
ATOM 1374 C CA . THR A 1 177 ? 6.593 11.421 -13.314 1.00 89.12 177 THR A CA 1
ATOM 1375 C C . THR A 1 177 ? 7.922 10.892 -12.760 1.00 89.12 177 THR A C 1
ATOM 1377 O O . THR A 1 177 ? 8.949 11.552 -12.897 1.00 89.12 177 THR A O 1
ATOM 1380 N N . ALA A 1 178 ? 7.956 9.699 -12.154 1.00 85.94 178 ALA A N 1
ATOM 1381 C CA . ALA A 1 178 ? 9.157 9.181 -11.479 1.00 85.94 178 ALA A CA 1
ATOM 1382 C C . ALA A 1 178 ? 10.202 8.528 -12.420 1.00 85.94 178 ALA A C 1
ATOM 1384 O O . ALA A 1 178 ? 11.243 8.043 -11.957 1.00 85.94 178 ALA A O 1
ATOM 1385 N N . TRP A 1 179 ? 9.953 8.496 -13.735 1.00 88.25 179 TRP A N 1
ATOM 1386 C CA . TRP A 1 179 ? 10.700 7.703 -14.725 1.00 88.25 179 TRP A CA 1
ATOM 1387 C C . TRP A 1 179 ? 11.916 8.428 -15.318 1.00 88.25 179 TRP A C 1
ATOM 1389 O O . TRP A 1 179 ? 11.964 8.784 -16.492 1.00 88.25 179 TRP A O 1
ATOM 1399 N N . LEU A 1 180 ? 12.938 8.607 -14.482 1.00 87.44 180 LEU A N 1
ATOM 1400 C CA . LEU A 1 180 ? 14.203 9.257 -14.837 1.00 87.44 180 LEU A CA 1
ATOM 1401 C C . LEU A 1 180 ? 15.168 8.328 -15.605 1.00 87.44 180 LEU A C 1
ATOM 1403 O O . LEU A 1 180 ? 15.239 7.129 -15.327 1.00 87.44 180 LEU A O 1
ATOM 1407 N N . THR A 1 181 ? 16.026 8.893 -16.470 1.00 88.69 181 THR A N 1
ATOM 1408 C CA . THR A 1 181 ? 17.066 8.180 -17.261 1.00 88.69 181 THR A CA 1
ATOM 1409 C C . THR A 1 181 ? 17.948 7.254 -16.426 1.00 88.69 181 THR A C 1
ATOM 1411 O O . THR A 1 181 ? 18.373 6.188 -16.880 1.00 88.69 181 THR A O 1
ATOM 1414 N N . LYS A 1 182 ? 18.205 7.630 -15.167 1.00 90.50 182 LYS A N 1
ATOM 1415 C CA . LYS A 1 182 ? 18.989 6.822 -14.224 1.00 90.50 182 LYS A CA 1
ATOM 1416 C C . LYS A 1 182 ? 18.401 5.424 -14.004 1.00 90.50 182 LYS A C 1
ATOM 1418 O O . LYS A 1 182 ? 19.167 4.493 -13.778 1.00 90.50 182 LYS A O 1
ATOM 1423 N N . TRP A 1 183 ? 17.081 5.256 -14.100 1.00 92.31 183 TRP A N 1
ATOM 1424 C CA . TRP A 1 183 ? 16.417 3.966 -13.919 1.00 92.31 183 TRP A CA 1
ATOM 1425 C C . TRP A 1 183 ? 16.599 3.043 -15.121 1.00 92.31 183 TRP A C 1
ATOM 1427 O O . TRP A 1 183 ? 16.872 1.860 -14.933 1.00 92.31 183 TRP A O 1
ATOM 1437 N N . LEU A 1 184 ? 16.579 3.582 -16.343 1.00 93.06 184 LEU A N 1
ATOM 1438 C CA . LEU A 1 184 ? 16.952 2.818 -17.535 1.00 93.06 184 LEU A CA 1
ATOM 1439 C C . LEU A 1 184 ? 18.422 2.378 -17.456 1.00 93.06 184 LEU A C 1
ATOM 1441 O O . LEU A 1 184 ? 18.723 1.192 -17.592 1.00 93.06 184 LEU A O 1
ATOM 1445 N N . ARG A 1 185 ? 19.339 3.297 -17.120 1.00 91.50 185 ARG A N 1
ATOM 1446 C CA . ARG A 1 185 ? 20.760 2.958 -16.898 1.00 91.50 185 ARG A CA 1
ATOM 1447 C C . ARG A 1 185 ? 20.926 1.887 -15.813 1.00 91.50 185 ARG A C 1
ATOM 1449 O O . ARG A 1 185 ? 21.724 0.970 -15.981 1.00 91.50 185 ARG A O 1
ATOM 1456 N N . PHE A 1 186 ? 20.145 1.967 -14.734 1.00 92.69 186 PHE A N 1
ATOM 1457 C CA . PHE A 1 186 ? 20.106 0.953 -13.682 1.00 92.69 186 PHE A CA 1
ATOM 1458 C C . PHE A 1 186 ? 19.665 -0.412 -14.234 1.00 92.69 186 PHE A C 1
ATOM 1460 O O . PHE A 1 186 ? 20.374 -1.394 -14.035 1.00 92.69 186 PHE A O 1
ATOM 1467 N N . THR A 1 187 ? 18.560 -0.494 -14.984 1.00 95.06 187 THR A N 1
ATOM 1468 C CA . THR A 1 187 ? 18.105 -1.770 -15.571 1.00 95.06 187 THR A CA 1
ATOM 1469 C C . THR A 1 187 ? 19.136 -2.408 -16.496 1.00 95.06 187 THR A C 1
ATOM 1471 O O . THR A 1 187 ? 19.353 -3.614 -16.405 1.00 95.06 187 THR A O 1
ATOM 1474 N N . ILE A 1 188 ? 19.812 -1.611 -17.331 1.00 93.62 188 ILE A N 1
ATOM 1475 C CA . ILE A 1 188 ? 20.859 -2.087 -18.244 1.00 93.62 188 ILE A CA 1
ATOM 1476 C C . ILE A 1 188 ? 22.062 -2.596 -17.445 1.00 93.62 188 ILE A C 1
ATOM 1478 O O . ILE A 1 188 ? 22.501 -3.723 -17.658 1.00 93.62 188 ILE A O 1
ATOM 1482 N N . LYS A 1 189 ? 22.547 -1.805 -16.476 1.00 93.62 189 LYS A N 1
ATOM 1483 C CA . LYS A 1 189 ? 23.693 -2.155 -15.620 1.00 93.62 189 LYS A CA 1
ATOM 1484 C C . LYS A 1 189 ? 23.494 -3.476 -14.872 1.00 93.62 189 LYS A C 1
ATOM 1486 O O . LYS A 1 189 ? 24.456 -4.207 -14.673 1.00 93.62 189 LYS A O 1
ATOM 1491 N N . TYR A 1 190 ? 22.271 -3.760 -14.429 1.00 94.50 190 TYR A N 1
ATOM 1492 C CA . TYR A 1 190 ? 21.939 -4.980 -13.686 1.00 94.50 190 TYR A CA 1
ATOM 1493 C C . TYR A 1 190 ? 21.303 -6.073 -14.563 1.00 94.50 190 TYR A C 1
ATOM 1495 O O . TYR A 1 190 ? 20.790 -7.050 -14.026 1.00 94.50 190 TYR A O 1
ATOM 1503 N N . HIS A 1 191 ? 21.339 -5.929 -15.894 1.00 94.94 191 HIS A N 1
ATOM 1504 C CA . HIS A 1 191 ? 20.814 -6.894 -16.869 1.00 94.94 191 HIS A CA 1
ATOM 1505 C C . HIS A 1 191 ? 19.340 -7.288 -16.663 1.00 94.94 191 HIS A C 1
ATOM 1507 O O . HIS A 1 191 ? 18.926 -8.411 -16.947 1.00 94.94 191 HIS A O 1
ATOM 1513 N N . ILE A 1 192 ? 18.511 -6.347 -16.209 1.00 96.31 192 ILE A N 1
ATOM 1514 C CA . ILE A 1 192 ? 17.080 -6.566 -15.987 1.00 96.31 192 ILE A CA 1
ATOM 1515 C C . ILE A 1 192 ? 16.319 -6.233 -17.275 1.00 96.31 192 ILE A C 1
ATOM 1517 O O . ILE A 1 192 ? 15.660 -5.197 -17.389 1.00 96.31 192 ILE A O 1
ATOM 1521 N N . LEU A 1 193 ? 16.454 -7.106 -18.275 1.00 95.12 193 LEU A N 1
ATOM 1522 C CA . LEU A 1 193 ? 15.982 -6.852 -19.640 1.00 95.12 193 LEU A CA 1
ATOM 1523 C C . LEU A 1 193 ? 14.476 -6.549 -19.756 1.00 95.12 193 LEU A C 1
ATOM 1525 O O . LEU A 1 193 ? 14.152 -5.597 -20.466 1.0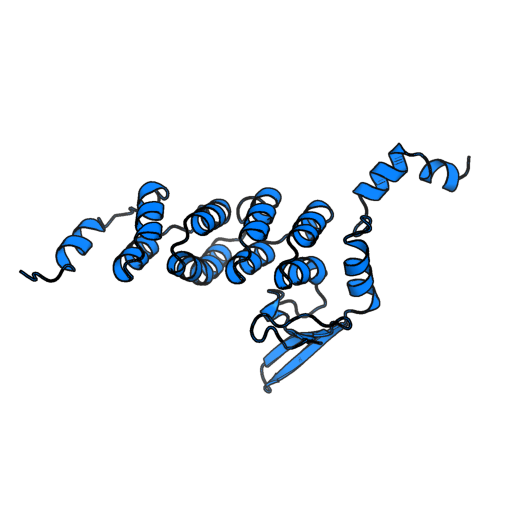0 95.12 193 LEU A O 1
ATOM 1529 N N . PRO A 1 194 ? 13.551 -7.255 -19.064 1.00 96.31 194 PRO A N 1
ATOM 1530 C CA . PRO A 1 194 ? 12.124 -6.934 -19.155 1.00 96.31 194 PRO A CA 1
ATOM 1531 C C . PRO A 1 194 ? 11.817 -5.506 -18.692 1.00 96.31 194 PRO A C 1
ATOM 1533 O O . PRO A 1 194 ? 11.097 -4.771 -19.366 1.00 96.31 194 PRO A O 1
ATOM 1536 N N . SER A 1 195 ? 12.434 -5.080 -17.585 1.00 95.62 195 SER A N 1
ATOM 1537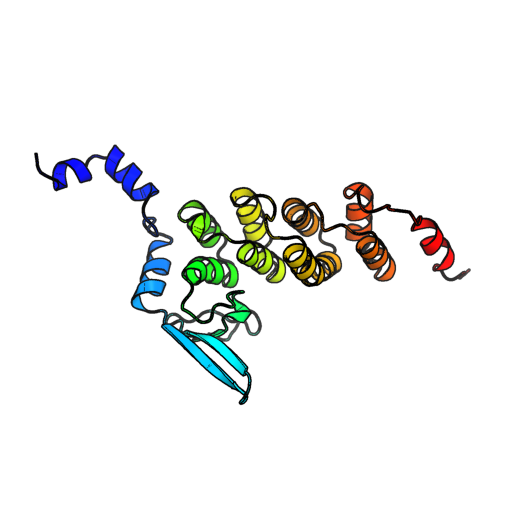 C CA . SER A 1 195 ? 12.294 -3.720 -17.065 1.00 95.62 195 SER A CA 1
ATOM 1538 C C . SER A 1 195 ? 12.928 -2.689 -17.993 1.00 95.62 195 SER A C 1
ATOM 1540 O O . SER A 1 195 ? 12.328 -1.647 -18.231 1.00 95.62 195 SER A O 1
ATOM 1542 N N . ALA A 1 196 ? 14.111 -2.974 -18.549 1.00 94.88 196 ALA A N 1
ATOM 1543 C CA . ALA A 1 196 ? 14.775 -2.080 -19.498 1.00 94.88 196 ALA A CA 1
ATOM 1544 C C . ALA A 1 196 ? 13.914 -1.853 -20.746 1.00 94.88 196 ALA A C 1
ATOM 1546 O O . ALA A 1 196 ? 13.699 -0.711 -21.149 1.00 94.88 196 ALA A O 1
ATOM 1547 N N . PHE A 1 197 ? 13.385 -2.937 -21.320 1.00 95.19 197 PHE A N 1
ATOM 1548 C CA . PHE A 1 197 ? 12.530 -2.884 -22.500 1.00 95.19 197 PHE A CA 1
ATOM 1549 C C . PHE A 1 197 ? 11.237 -2.117 -22.221 1.00 95.19 197 PHE A C 1
ATOM 1551 O O . PHE A 1 197 ? 10.855 -1.249 -23.006 1.00 95.19 197 PHE A O 1
ATOM 1558 N N . TYR A 1 198 ? 10.594 -2.388 -21.082 1.00 96.25 198 TYR A N 1
ATOM 1559 C CA . TYR A 1 198 ? 9.388 -1.677 -20.675 1.00 96.25 198 TYR A CA 1
ATOM 1560 C C . TYR A 1 198 ? 9.649 -0.177 -20.489 1.00 96.25 198 TYR A C 1
ATOM 1562 O O . TYR A 1 198 ? 8.948 0.640 -21.080 1.00 96.25 198 TYR A O 1
ATOM 1570 N N . ILE A 1 199 ? 10.683 0.198 -19.726 1.00 94.19 199 ILE A N 1
ATOM 1571 C CA . ILE A 1 199 ? 11.016 1.608 -19.476 1.00 94.19 199 ILE A CA 1
ATOM 1572 C C . ILE A 1 199 ? 11.346 2.322 -20.789 1.00 94.19 199 ILE A C 1
ATOM 1574 O O . ILE A 1 199 ? 10.825 3.404 -21.034 1.00 94.19 199 ILE A O 1
ATOM 1578 N N . TYR A 1 200 ? 12.160 1.712 -21.653 1.00 92.12 200 TYR A N 1
ATOM 1579 C CA . TYR A 1 200 ? 12.515 2.292 -22.950 1.00 92.12 200 TYR A CA 1
ATOM 1580 C C . TYR A 1 200 ? 11.295 2.503 -23.855 1.00 92.12 200 TYR A C 1
ATOM 1582 O O . TYR A 1 200 ? 11.187 3.528 -24.520 1.00 92.12 200 TYR A O 1
ATOM 1590 N N . THR A 1 201 ? 10.375 1.538 -23.874 1.00 93.94 201 THR A N 1
ATOM 1591 C CA . THR A 1 201 ? 9.224 1.558 -24.786 1.00 93.94 201 THR A CA 1
ATOM 1592 C C . THR A 1 201 ? 8.122 2.484 -24.296 1.00 93.94 201 THR A C 1
ATOM 1594 O O . THR A 1 201 ? 7.503 3.186 -25.092 1.00 93.94 201 THR A O 1
ATOM 1597 N N . PHE A 1 202 ? 7.853 2.475 -22.991 1.00 93.81 202 PHE A N 1
ATOM 1598 C CA . PHE A 1 202 ? 6.673 3.129 -22.448 1.00 93.81 202 PHE A CA 1
ATOM 1599 C C . PHE A 1 202 ? 6.982 4.449 -21.754 1.00 93.81 202 PHE A C 1
ATOM 1601 O O . PHE A 1 202 ? 6.067 5.252 -21.664 1.00 93.81 202 PHE A O 1
ATOM 1608 N N . CYS A 1 203 ? 8.201 4.732 -21.277 1.00 90.56 203 CYS A N 1
ATOM 1609 C CA . CYS A 1 203 ? 8.552 5.976 -20.566 1.00 90.56 203 CYS A CA 1
ATOM 1610 C C . CYS A 1 203 ? 9.307 6.968 -21.480 1.00 90.56 203 CYS A C 1
ATOM 1612 O O . CYS A 1 203 ? 10.535 7.057 -21.410 1.00 90.56 203 CYS A O 1
ATOM 1614 N N . PRO A 1 204 ? 8.613 7.727 -22.353 1.00 76.88 204 PRO A N 1
ATOM 1615 C CA . PRO A 1 204 ? 9.250 8.662 -23.280 1.00 76.88 204 PRO A CA 1
ATOM 1616 C C . PRO A 1 204 ? 9.886 9.872 -22.587 1.00 76.88 204 PRO A C 1
ATOM 1618 O O . PRO A 1 204 ? 10.590 10.628 -23.239 1.00 76.88 204 PRO A O 1
ATOM 1621 N N . GLU A 1 205 ? 9.653 10.072 -21.289 1.00 75.50 205 GLU A N 1
ATOM 1622 C CA . GLU A 1 205 ? 10.278 11.119 -20.473 1.00 75.50 205 GLU A CA 1
ATOM 1623 C C . GLU A 1 205 ? 11.707 10.743 -20.039 1.00 75.50 205 GLU A C 1
ATOM 1625 O O . GLU A 1 205 ? 12.465 11.561 -19.523 1.00 75.50 205 GLU A O 1
ATOM 1630 N N . THR A 1 206 ? 12.081 9.478 -20.227 1.00 63.16 206 THR A N 1
ATOM 1631 C CA . THR A 1 206 ? 13.366 8.913 -19.822 1.00 63.16 206 THR A CA 1
ATOM 1632 C C . THR A 1 206 ? 14.558 9.287 -20.729 1.00 63.16 206 THR A C 1
ATOM 1634 O O . THR A 1 206 ? 15.670 9.338 -20.199 1.00 63.16 206 THR A O 1
ATOM 1637 N N . PRO A 1 207 ? 14.438 9.574 -22.042 1.00 55.16 207 PRO A N 1
ATOM 1638 C CA . PRO A 1 207 ? 15.527 10.101 -22.862 1.00 55.16 207 PRO A CA 1
ATOM 1639 C C . PRO A 1 207 ? 15.572 11.639 -22.773 1.00 55.16 207 PRO A C 1
ATOM 1641 O O . PRO A 1 207 ? 14.963 12.343 -23.572 1.00 55.16 207 PRO A O 1
ATOM 1644 N N . GLY A 1 208 ? 16.305 12.155 -21.784 1.00 55.34 208 GLY A N 1
ATOM 1645 C CA . GLY A 1 208 ? 16.713 13.560 -21.698 1.00 55.34 208 GLY A CA 1
ATOM 1646 C C . GLY A 1 208 ? 18.235 13.678 -21.835 1.00 55.34 208 GLY A C 1
ATOM 1647 O O . GLY A 1 208 ? 18.969 13.125 -21.018 1.00 55.34 208 GLY A O 1
ATOM 1648 N N . ASP A 1 209 ? 18.665 14.361 -22.896 1.00 52.97 209 ASP A N 1
ATOM 1649 C CA . ASP A 1 209 ? 19.990 14.903 -23.261 1.00 52.97 209 ASP A CA 1
ATOM 1650 C C . ASP A 1 209 ? 21.240 14.011 -23.419 1.00 52.97 209 ASP A C 1
ATOM 1652 O O . ASP A 1 209 ? 22.127 14.408 -24.169 1.00 52.97 209 ASP A O 1
ATOM 1656 N N . ASP A 1 210 ? 21.313 12.794 -22.873 1.00 60.06 210 ASP A N 1
ATOM 1657 C CA . ASP A 1 210 ? 22.474 11.903 -23.086 1.00 60.06 210 ASP A CA 1
ATOM 1658 C C . ASP A 1 210 ? 22.045 10.512 -23.570 1.00 60.06 210 ASP A C 1
ATOM 1660 O O . ASP A 1 210 ? 21.568 9.697 -22.771 1.00 60.06 210 ASP A O 1
ATOM 1664 N N . ASP A 1 211 ? 22.252 10.222 -24.861 1.00 59.28 211 ASP A N 1
ATOM 1665 C CA . ASP A 1 211 ? 21.862 8.963 -25.509 1.00 59.28 211 ASP A CA 1
ATOM 1666 C C . ASP A 1 211 ? 22.459 7.733 -24.776 1.00 59.28 211 ASP A C 1
ATOM 1668 O O . ASP A 1 211 ? 23.668 7.470 -24.849 1.00 59.28 211 ASP A O 1
ATOM 1672 N N . PRO A 1 212 ? 21.639 6.944 -24.052 1.00 58.22 212 PRO A N 1
ATOM 1673 C CA . PRO A 1 212 ? 22.113 5.803 -23.274 1.00 58.22 212 PRO A CA 1
ATOM 1674 C C . PRO A 1 212 ? 22.681 4.675 -24.152 1.00 58.22 212 PRO A C 1
ATOM 1676 O O . PRO A 1 212 ? 23.425 3.830 -23.643 1.00 58.22 212 PRO A O 1
ATOM 1679 N N . LEU A 1 213 ? 22.400 4.668 -25.462 1.00 61.12 213 LEU A N 1
ATOM 1680 C CA . LEU A 1 213 ? 22.967 3.698 -26.404 1.00 61.12 213 LEU A CA 1
ATOM 1681 C C . LEU A 1 213 ? 24.475 3.898 -26.623 1.00 61.12 213 LEU A C 1
ATOM 1683 O O . LEU A 1 213 ? 25.177 2.931 -26.933 1.00 61.12 213 LEU A O 1
ATOM 1687 N N . ILE A 1 214 ? 25.000 5.106 -26.392 1.00 61.72 214 ILE A N 1
ATOM 1688 C CA . ILE A 1 214 ? 26.445 5.377 -26.448 1.00 61.72 214 ILE A CA 1
ATOM 1689 C C . ILE A 1 214 ? 27.181 4.619 -25.329 1.00 61.72 214 ILE A C 1
ATOM 1691 O O . ILE A 1 214 ? 28.264 4.081 -25.555 1.00 61.72 214 ILE A O 1
ATOM 1695 N N . TYR A 1 215 ? 26.570 4.488 -24.146 1.00 58.91 215 TYR A N 1
ATOM 1696 C CA . TYR A 1 215 ? 27.153 3.760 -23.012 1.00 58.91 215 TYR A CA 1
ATOM 1697 C C . TYR A 1 215 ? 27.042 2.235 -23.137 1.00 58.91 215 TYR A C 1
ATOM 1699 O O . TYR A 1 215 ? 27.948 1.518 -22.712 1.00 58.91 215 TYR A O 1
ATOM 1707 N N . ALA A 1 216 ? 25.964 1.716 -23.732 1.00 60.22 216 ALA A N 1
ATOM 1708 C CA . ALA A 1 216 ? 25.811 0.274 -23.945 1.00 60.22 216 ALA A CA 1
ATOM 1709 C C . ALA A 1 216 ? 26.853 -0.280 -24.937 1.00 60.22 216 ALA A C 1
ATOM 1711 O O . ALA A 1 216 ? 27.303 -1.414 -24.794 1.00 60.22 216 ALA A O 1
ATOM 1712 N N . ARG A 1 217 ? 27.292 0.536 -25.907 1.00 59.34 217 ARG A N 1
ATOM 1713 C CA . ARG A 1 217 ? 28.355 0.165 -26.855 1.00 59.34 217 ARG A CA 1
ATOM 1714 C C . ARG A 1 217 ? 29.749 0.094 -26.228 1.00 59.34 217 ARG A C 1
ATOM 1716 O O . ARG A 1 217 ? 30.582 -0.636 -26.742 1.00 59.34 217 ARG A O 1
ATOM 1723 N N . THR A 1 218 ? 30.010 0.822 -25.143 1.00 58.56 218 THR A N 1
ATOM 1724 C CA . THR A 1 218 ? 31.337 0.873 -24.497 1.00 58.56 218 THR A CA 1
ATOM 1725 C C . THR A 1 218 ? 31.495 -0.087 -23.319 1.00 58.56 218 THR A C 1
ATOM 1727 O O . THR A 1 218 ? 32.602 -0.244 -22.813 1.00 58.56 218 THR A O 1
ATOM 1730 N N . SER A 1 219 ? 30.414 -0.730 -22.868 1.00 55.69 219 SER A N 1
ATOM 1731 C CA . SER A 1 219 ? 30.412 -1.606 -21.685 1.00 55.69 219 SER A CA 1
ATOM 1732 C C . SER A 1 219 ? 30.239 -3.098 -21.994 1.00 55.69 219 SER A C 1
ATOM 1734 O O . SER A 1 219 ? 30.285 -3.914 -21.074 1.00 55.69 219 SER A O 1
ATOM 1736 N N . LEU A 1 220 ? 30.108 -3.476 -23.269 1.00 54.16 220 LEU A N 1
ATOM 1737 C CA . LEU A 1 220 ? 30.278 -4.864 -23.694 1.00 54.16 220 LEU A CA 1
ATOM 1738 C C . LEU A 1 220 ? 31.783 -5.168 -23.767 1.00 54.16 220 LEU A C 1
ATOM 1740 O O . LEU A 1 220 ? 32.478 -4.514 -24.546 1.00 54.16 220 LEU A O 1
ATOM 1744 N N . PRO A 1 221 ? 32.316 -6.113 -22.971 1.00 51.22 221 PRO A N 1
ATOM 1745 C CA . PRO A 1 221 ? 33.686 -6.564 -23.152 1.00 51.22 221 PRO A CA 1
ATOM 1746 C C . PRO A 1 221 ? 33.817 -7.160 -24.556 1.00 51.22 221 PRO A C 1
ATOM 1748 O O . PRO A 1 221 ? 33.022 -8.015 -24.948 1.00 51.22 221 PRO A O 1
ATOM 1751 N N . GLU A 1 222 ? 34.812 -6.693 -25.311 1.00 60.41 222 GLU A N 1
ATOM 1752 C CA . GLU A 1 222 ? 35.275 -7.340 -26.538 1.00 60.41 222 GLU A CA 1
ATOM 1753 C C . GLU A 1 222 ? 35.799 -8.735 -26.173 1.00 60.41 222 GLU A C 1
ATOM 1755 O O . GLU A 1 222 ? 36.983 -8.943 -25.923 1.00 60.41 222 GLU A O 1
ATOM 1760 N N . THR A 1 223 ? 34.901 -9.706 -26.064 1.00 65.50 223 THR A N 1
ATOM 1761 C CA . THR A 1 223 ? 35.261 -11.116 -25.970 1.00 65.50 223 THR A CA 1
ATOM 1762 C C . THR A 1 223 ? 34.732 -11.846 -27.191 1.00 65.50 223 THR A C 1
ATOM 1764 O O . THR A 1 223 ? 33.557 -12.205 -27.221 1.00 65.50 223 THR A O 1
ATOM 1767 N N . LEU A 1 224 ? 35.688 -12.076 -28.103 1.00 45.06 224 LEU A N 1
ATOM 1768 C CA . LEU A 1 224 ? 35.783 -13.069 -29.186 1.00 45.06 224 LEU A CA 1
ATOM 1769 C C . LEU A 1 224 ? 34.883 -12.886 -30.416 1.00 45.06 224 LEU A C 1
ATOM 1771 O O . LEU A 1 224 ? 33.678 -13.201 -30.350 1.00 45.06 224 LEU A O 1
#

pLDDT: mean 88.47, std 12.96, range [45.06, 98.5]

Organism: Saprolegnia parasitica (strain CBS 223.65) (NCBI:txid695850)

Sequence (224 aa):
MSIAAVLSQPPLVARITTFQDGVFADVQSRFIEFHCSVRFAMRWVDPCWCLGVYDVPRGVRSRLAPHDVLWSLPGSDVHLFSNARDPRFILHVAIYEGDADAATRIARCCPHLLSDAAIGMALELDEINIAASLVHLHGPCSGDSEWIESLGRSLVPHIIRRGSVPYLEVLRAFLPTAWLTKWLRFTIKYHILPSAFYIYTFCPETPGDDDPLIYARTSLPETL

Foldseek 3Di:
DDPVVVCPDPVNVVVVLLADQLSPPVLVVLLCCLVPPKDWDWDDPDPVDTWIKIQRCVFAQDPVHRVDTDRMDTCVLLQHRDPDRDPLSSLSSCLVRLVLVNNLVNCSSCVVSQALSSLLSNLLSVSLSNNQSSCVSNWAHPDDPVVLQVSLVPRLLVLLVVLDPSSVVSVCRHNVPSLELVSLVVCVVVVSVSSNVNSVVPVPVHDDDDPCVVVVVVPPPPDD

Radius of gyration: 21.95 Å; chains: 1; bounding box: 80×36×54 Å

Secondary structure (DSSP, 8-state):
--HHHHHTSHHHHHHHHHHSTT-SHHHHHHHHHHHHH-EEEEEEEETTEEEEEEEEEEEEE-SSSTT-EEEEEEGGGGT---SS--TTHHHHHHHHHT-HHHHHHHHHH-GGG--HHHHHHHHHTT-HHHHHHHHHHH-S----HHHHHHHHHHHHHHHHHHT-HHHHHHHHHH-TT---HHHHHHHHHTT-HHHHHHHHHH-TTS--SS-HHHHHHHSS----